Protein AF-A0A914YZ98-F1 (afdb_monomer)

pLDDT: mean 86.37, std 20.4, range [33.31, 98.81]

Radius of gyration: 18.01 Å; Cα contacts (8 Å, |Δi|>4): 375; chains: 1; bounding box: 42×40×60 Å

Mean predicted aligned error: 8.04 Å

Structure (mmCIF, N/CA/C/O backbone):
data_AF-A0A914YZ98-F1
#
_entry.id   AF-A0A914YZ98-F1
#
loop_
_atom_site.group_PDB
_atom_site.id
_atom_site.type_symbol
_atom_site.label_atom_id
_atom_site.label_alt_id
_atom_site.label_comp_id
_atom_site.label_asym_id
_atom_site.label_entity_id
_atom_site.label_seq_id
_atom_site.pdbx_PDB_ins_code
_atom_site.Cartn_x
_atom_site.Cartn_y
_atom_site.Cartn_z
_atom_site.occupancy
_atom_site.B_iso_or_equiv
_atom_site.auth_seq_id
_atom_site.auth_comp_id
_atom_site.auth_asym_id
_atom_site.auth_atom_id
_atom_site.pdbx_PDB_model_num
ATOM 1 N N . MET A 1 1 ? -5.514 11.752 7.383 1.00 93.81 1 MET A N 1
ATOM 2 C CA . MET A 1 1 ? -4.912 10.446 7.037 1.00 93.81 1 MET A CA 1
ATOM 3 C C . MET A 1 1 ? -3.470 10.675 6.593 1.00 93.81 1 MET A C 1
ATOM 5 O O . MET A 1 1 ? -3.210 11.725 6.016 1.00 93.81 1 MET A O 1
ATOM 9 N N . GLY A 1 2 ? -2.534 9.775 6.904 1.00 97.12 2 GLY A N 1
ATOM 10 C CA . GLY A 1 2 ? -1.119 9.950 6.562 1.00 97.12 2 GLY A CA 1
ATOM 11 C C . GLY A 1 2 ? -0.332 8.643 6.641 1.00 97.12 2 GLY A C 1
ATOM 12 O O . GLY A 1 2 ? -0.738 7.727 7.350 1.00 97.12 2 GLY A O 1
ATOM 13 N N . ILE A 1 3 ? 0.796 8.576 5.930 1.00 97.88 3 ILE A N 1
ATOM 14 C CA . ILE A 1 3 ? 1.748 7.456 5.979 1.00 97.88 3 ILE A CA 1
ATOM 15 C C . ILE A 1 3 ? 3.156 7.984 6.256 1.00 97.88 3 ILE A C 1
ATOM 17 O O . ILE A 1 3 ? 3.477 9.123 5.915 1.00 97.88 3 ILE A O 1
ATOM 21 N N . GLY A 1 4 ? 4.000 7.153 6.862 1.00 96.62 4 GLY A N 1
ATOM 22 C CA . GLY A 1 4 ? 5.386 7.489 7.177 1.00 96.62 4 GLY A CA 1
ATOM 23 C C . GLY A 1 4 ? 6.326 6.338 6.847 1.00 96.62 4 GLY A C 1
ATOM 24 O O . GLY A 1 4 ? 5.911 5.183 6.768 1.00 96.62 4 GLY A O 1
ATOM 25 N N . HIS A 1 5 ? 7.603 6.656 6.653 1.00 96.12 5 HIS A N 1
ATOM 26 C CA . HIS A 1 5 ? 8.632 5.661 6.389 1.00 96.12 5 HIS A CA 1
ATOM 27 C C . HIS A 1 5 ? 9.953 6.065 7.043 1.00 96.12 5 HIS A C 1
ATOM 29 O O . HIS A 1 5 ? 10.402 7.202 6.912 1.00 96.12 5 HIS A O 1
ATOM 35 N N . VAL A 1 6 ? 10.605 5.107 7.699 1.00 91.75 6 VAL A N 1
ATOM 36 C CA . VAL A 1 6 ? 11.989 5.226 8.170 1.00 91.75 6 VAL A CA 1
ATOM 37 C C . VAL A 1 6 ? 12.854 4.296 7.336 1.00 91.75 6 VAL A C 1
ATOM 39 O O . VAL A 1 6 ? 12.565 3.108 7.206 1.00 91.75 6 VAL A O 1
ATOM 42 N N . ARG A 1 7 ? 13.894 4.839 6.700 1.00 83.56 7 ARG A N 1
ATOM 43 C CA . ARG A 1 7 ? 14.699 4.078 5.744 1.00 83.56 7 ARG A CA 1
ATOM 44 C C . ARG A 1 7 ? 15.952 3.512 6.390 1.00 83.56 7 ARG A C 1
ATOM 46 O O . ARG A 1 7 ? 16.740 4.242 6.981 1.00 83.56 7 ARG A O 1
ATOM 53 N N . TYR A 1 8 ? 16.164 2.223 6.161 1.00 77.50 8 TYR A N 1
ATOM 54 C CA . TYR A 1 8 ? 17.461 1.583 6.314 1.00 77.50 8 TYR A CA 1
ATOM 55 C C . TYR A 1 8 ? 18.168 1.581 4.947 1.00 77.50 8 TYR A C 1
ATOM 57 O O . TYR A 1 8 ? 17.556 1.126 3.978 1.00 77.50 8 TYR A O 1
ATOM 65 N N . PRO A 1 9 ? 19.398 2.106 4.812 1.00 68.19 9 PRO A N 1
ATOM 66 C CA . PRO A 1 9 ? 20.111 2.092 3.536 1.00 68.19 9 PRO A CA 1
ATOM 67 C C . PRO A 1 9 ? 20.331 0.658 3.032 1.00 68.19 9 PRO A C 1
ATOM 69 O O . PRO A 1 9 ? 20.875 -0.181 3.748 1.00 68.19 9 PRO A O 1
ATOM 72 N N . THR A 1 10 ? 19.925 0.374 1.796 1.00 62.97 10 THR A N 1
ATOM 73 C CA . THR A 1 10 ? 20.135 -0.921 1.129 1.00 62.97 10 THR A CA 1
ATOM 74 C C . THR A 1 10 ? 20.850 -0.722 -0.208 1.00 62.97 10 THR A C 1
ATOM 76 O O . THR A 1 10 ? 20.964 0.396 -0.716 1.00 62.97 10 THR A O 1
ATOM 79 N N . ALA A 1 11 ? 21.360 -1.805 -0.799 1.00 58.25 11 ALA A N 1
ATOM 80 C CA . ALA A 1 11 ? 21.928 -1.757 -2.144 1.00 58.25 11 ALA A CA 1
ATOM 81 C C . ALA A 1 11 ? 20.871 -1.262 -3.152 1.00 58.25 11 ALA A C 1
ATOM 83 O O . ALA A 1 11 ? 19.769 -1.798 -3.201 1.00 58.25 11 ALA A O 1
ATOM 84 N N . GLY A 1 12 ? 21.201 -0.231 -3.936 1.00 57.00 12 GLY A N 1
ATOM 85 C CA . GLY A 1 12 ? 20.267 0.405 -4.875 1.00 57.00 12 GLY A CA 1
ATOM 86 C C . GLY A 1 12 ? 19.397 1.511 -4.272 1.00 57.00 12 GLY A C 1
ATOM 87 O O . GLY A 1 12 ? 18.635 2.124 -5.009 1.00 57.00 12 GLY A O 1
ATOM 88 N N . SER A 1 13 ? 19.529 1.796 -2.969 1.00 57.59 13 SER A N 1
ATOM 89 C CA . SER A 1 13 ? 18.974 3.009 -2.375 1.00 57.59 13 SER A CA 1
ATOM 90 C C . SER A 1 13 ? 19.953 3.664 -1.392 1.00 57.59 13 SER A C 1
ATOM 92 O O . SER A 1 13 ? 19.949 3.393 -0.185 1.00 57.59 13 SER A O 1
ATOM 94 N N . SER A 1 14 ? 20.808 4.564 -1.882 1.00 63.28 14 SER A N 1
ATOM 95 C CA . SER A 1 14 ? 21.864 5.231 -1.091 1.00 63.28 14 SER A CA 1
ATOM 96 C C . SER A 1 14 ? 21.706 6.750 -0.988 1.00 63.28 14 SER A C 1
ATOM 98 O O . SER A 1 14 ? 22.280 7.357 -0.088 1.00 63.28 14 SER A O 1
ATOM 100 N N . SER A 1 15 ? 20.878 7.369 -1.836 1.00 66.81 15 SER A N 1
ATOM 101 C CA . SER A 1 15 ? 20.6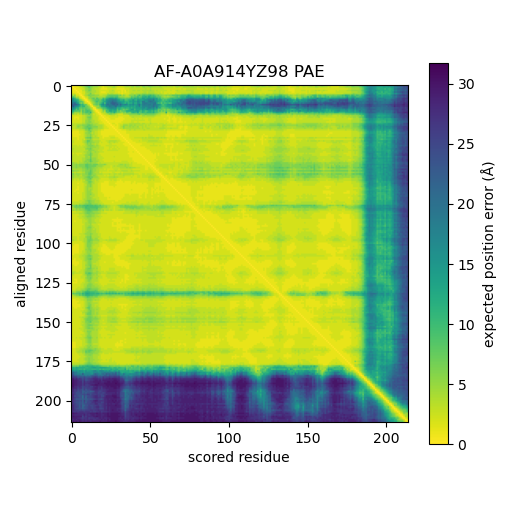98 8.826 -1.864 1.00 66.81 15 SER A CA 1
ATOM 102 C C . SER A 1 15 ? 19.484 9.276 -1.048 1.00 66.81 15 SER A C 1
ATOM 104 O O . SER A 1 15 ? 18.486 8.557 -0.961 1.00 66.81 15 SER A O 1
ATOM 106 N N . ALA A 1 16 ? 19.524 10.492 -0.492 1.00 68.81 16 ALA A N 1
ATOM 107 C CA . ALA A 1 16 ? 18.360 11.138 0.125 1.00 68.81 16 ALA A CA 1
ATOM 108 C C . ALA A 1 16 ? 17.185 11.293 -0.860 1.00 68.81 16 ALA A C 1
ATOM 110 O O . ALA A 1 16 ? 16.031 11.254 -0.448 1.00 68.81 16 ALA A O 1
ATOM 111 N N . SER A 1 17 ? 17.470 11.378 -2.166 1.00 67.81 17 SER A N 1
ATOM 112 C CA . SER A 1 17 ? 16.460 11.441 -3.236 1.00 67.81 17 SER A CA 1
ATOM 113 C C . SER A 1 17 ? 15.594 10.183 -3.354 1.00 67.81 17 SER A C 1
ATOM 115 O O . SER A 1 17 ? 14.599 10.188 -4.065 1.00 67.81 17 SER A O 1
ATOM 117 N N . GLU A 1 18 ? 15.976 9.101 -2.677 1.00 74.50 18 GLU A N 1
ATOM 118 C CA . GLU A 1 18 ? 15.238 7.836 -2.642 1.00 74.50 18 GLU A CA 1
ATOM 119 C C . GLU A 1 18 ? 14.507 7.640 -1.307 1.00 74.50 18 GLU A C 1
ATOM 121 O O . GLU A 1 18 ? 14.174 6.518 -0.916 1.00 74.50 18 GLU A O 1
ATOM 126 N N . ALA A 1 19 ? 14.382 8.704 -0.509 1.00 86.50 19 ALA A N 1
ATOM 127 C CA . ALA A 1 19 ? 13.591 8.667 0.708 1.00 86.50 19 ALA A CA 1
ATOM 128 C C . ALA A 1 19 ? 12.109 8.529 0.340 1.00 86.50 19 ALA A C 1
ATOM 130 O O . ALA A 1 19 ? 11.590 9.241 -0.513 1.00 86.50 19 ALA A O 1
ATOM 131 N N . GLN A 1 20 ? 11.449 7.583 0.996 1.00 91.56 20 GLN A N 1
ATOM 132 C CA . GLN A 1 20 ? 10.017 7.349 0.876 1.00 91.56 20 GLN A CA 1
ATOM 133 C C . GLN A 1 20 ? 9.250 8.235 1.873 1.00 91.56 20 GLN A C 1
ATOM 135 O O . GLN A 1 20 ? 9.841 8.639 2.881 1.00 91.56 20 GLN A O 1
ATOM 140 N N . PRO A 1 21 ? 7.942 8.476 1.666 1.00 95.44 21 PRO A N 1
ATOM 141 C CA . PRO A 1 21 ? 7.079 7.925 0.608 1.00 95.44 21 PRO A CA 1
ATOM 142 C C . PRO A 1 21 ? 7.325 8.504 -0.790 1.00 95.44 21 PRO A C 1
ATOM 144 O O . PRO A 1 21 ? 7.621 9.687 -0.934 1.00 95.44 21 PRO A O 1
ATOM 147 N N . PHE A 1 22 ? 7.142 7.683 -1.827 1.00 95.88 22 PHE A N 1
ATOM 148 C CA . PHE A 1 22 ? 7.053 8.185 -3.204 1.00 95.88 22 PHE A CA 1
ATOM 149 C C . PHE A 1 22 ? 5.618 8.588 -3.537 1.00 95.88 22 PHE A C 1
ATOM 151 O O . PHE A 1 22 ? 4.671 8.118 -2.902 1.00 95.88 22 PHE A O 1
ATOM 158 N N . TYR A 1 23 ? 5.452 9.445 -4.543 1.00 96.81 23 TYR A N 1
ATOM 159 C CA . TYR A 1 23 ? 4.154 9.933 -4.998 1.00 96.81 23 TYR A CA 1
ATOM 160 C C . TYR A 1 23 ? 4.090 10.020 -6.526 1.00 96.81 23 TYR A C 1
ATOM 162 O O . TYR A 1 23 ? 5.058 10.421 -7.172 1.00 96.81 23 TYR A O 1
ATOM 170 N N . VAL A 1 24 ? 2.927 9.689 -7.087 1.00 96.88 24 VAL A N 1
ATOM 171 C CA . VAL A 1 24 ? 2.561 9.959 -8.482 1.00 96.88 24 VAL A CA 1
ATOM 172 C C . VAL A 1 24 ? 1.221 10.682 -8.520 1.00 96.88 24 VAL A C 1
ATOM 174 O O . VAL A 1 24 ? 0.293 10.330 -7.798 1.00 96.88 24 VAL A O 1
ATOM 177 N N . ASN A 1 25 ? 1.098 11.685 -9.385 1.00 95.69 25 ASN A N 1
ATOM 178 C CA . ASN A 1 25 ? -0.122 12.485 -9.512 1.00 95.69 25 ASN A CA 1
ATOM 179 C C . ASN A 1 25 ? -1.192 11.857 -10.417 1.00 95.69 25 ASN A C 1
ATOM 181 O O . ASN A 1 25 ? -2.272 12.426 -10.549 1.00 95.69 25 ASN A O 1
ATOM 185 N N . SER A 1 26 ? -0.895 10.732 -11.073 1.00 93.38 26 SER A N 1
ATOM 186 C CA . SER A 1 26 ? -1.835 10.065 -11.972 1.00 93.38 26 SER A CA 1
ATOM 187 C C . SER A 1 26 ? -1.715 8.532 -11.929 1.00 93.38 26 SER A C 1
ATOM 189 O O . SER A 1 26 ? -0.594 8.006 -12.054 1.00 93.38 26 SER A O 1
ATOM 191 N N . PRO A 1 27 ? -2.848 7.811 -11.820 1.00 94.44 27 PRO A N 1
ATOM 192 C CA . PRO A 1 27 ? -4.213 8.342 -11.679 1.00 94.44 27 PRO A CA 1
ATOM 193 C C . PRO A 1 27 ? -4.491 8.829 -10.243 1.00 94.44 27 PRO A C 1
ATOM 195 O O . PRO A 1 27 ? -3.846 8.362 -9.307 1.00 94.44 27 PRO A O 1
ATOM 198 N N . TYR A 1 28 ? -5.446 9.754 -10.077 1.00 95.88 28 TYR A N 1
ATOM 199 C CA . TYR A 1 28 ? -5.985 10.305 -8.810 1.00 95.88 28 TYR A CA 1
ATOM 200 C C . TYR A 1 28 ? -5.016 11.074 -7.888 1.00 95.88 28 TYR A C 1
ATOM 202 O O . TYR A 1 28 ? -5.392 12.098 -7.325 1.00 95.88 28 TYR A O 1
ATOM 210 N N . GLY A 1 29 ? -3.780 10.600 -7.738 1.00 96.62 29 GLY A N 1
ATOM 211 C CA . GLY A 1 29 ? -2.831 11.012 -6.710 1.00 96.62 29 GLY A CA 1
ATOM 212 C C . GLY A 1 29 ? -2.615 9.874 -5.719 1.00 96.62 29 GLY A C 1
ATOM 213 O O . GLY A 1 29 ? -3.469 9.609 -4.874 1.00 96.62 29 GLY A O 1
ATOM 214 N N . ILE A 1 30 ? -1.478 9.186 -5.839 1.00 98.38 30 ILE A N 1
ATOM 215 C CA . ILE A 1 30 ? -1.165 7.985 -5.061 1.00 98.38 30 ILE A CA 1
ATOM 216 C C . ILE A 1 30 ? 0.206 8.154 -4.426 1.00 98.38 30 ILE A C 1
ATOM 218 O O . ILE A 1 30 ? 1.178 8.473 -5.112 1.00 98.38 30 ILE A O 1
ATOM 222 N N . THR A 1 31 ? 0.297 7.904 -3.123 1.00 98.44 31 THR A N 1
ATOM 223 C CA . THR A 1 31 ? 1.575 7.820 -2.409 1.00 98.44 31 THR A CA 1
ATOM 224 C C . THR A 1 31 ? 1.747 6.454 -1.772 1.00 98.44 31 THR A C 1
ATOM 226 O O . THR A 1 31 ? 0.761 5.858 -1.349 1.00 98.44 31 THR A O 1
ATOM 229 N N . LEU A 1 32 ? 2.979 5.944 -1.722 1.00 98.44 32 LEU A N 1
ATOM 230 C CA . LEU A 1 32 ? 3.275 4.612 -1.205 1.00 98.44 32 LEU A CA 1
ATOM 231 C C . LEU A 1 32 ? 4.589 4.589 -0.421 1.00 98.44 32 LEU A C 1
ATOM 233 O O . LEU A 1 32 ? 5.598 5.164 -0.840 1.00 98.44 32 LEU A O 1
ATOM 237 N N . ALA A 1 33 ? 4.547 3.882 0.706 1.00 97.75 33 ALA A N 1
ATOM 238 C CA . ALA A 1 33 ? 5.691 3.467 1.496 1.00 97.75 33 ALA A CA 1
ATOM 239 C C . ALA A 1 33 ? 5.785 1.933 1.515 1.00 97.75 33 ALA A C 1
ATOM 241 O O . ALA A 1 33 ? 4.778 1.226 1.589 1.00 97.75 33 ALA A O 1
ATOM 242 N N . HIS A 1 34 ? 7.006 1.422 1.441 1.00 95.31 34 HIS A N 1
ATOM 243 C CA . HIS A 1 34 ? 7.309 0.019 1.215 1.00 95.31 34 HIS A CA 1
ATOM 244 C C . HIS A 1 34 ? 8.520 -0.411 2.041 1.00 95.31 34 HIS A C 1
ATOM 246 O O . HIS A 1 34 ? 9.602 0.168 1.932 1.00 95.31 34 HIS A O 1
ATOM 252 N N . ASN A 1 35 ? 8.340 -1.476 2.822 1.00 94.94 35 ASN A N 1
ATOM 253 C CA . ASN A 1 35 ? 9.424 -2.232 3.431 1.00 94.94 35 ASN A CA 1
ATOM 254 C C . ASN A 1 35 ? 9.581 -3.557 2.689 1.00 94.94 35 ASN A C 1
ATOM 256 O O . ASN A 1 35 ? 8.706 -4.417 2.784 1.00 94.94 35 ASN A O 1
ATOM 260 N N . GLY A 1 36 ? 10.685 -3.738 1.968 1.00 93.31 36 GLY A N 1
ATOM 261 C CA . GLY A 1 36 ? 10.874 -4.941 1.173 1.00 93.31 36 GLY A CA 1
ATOM 262 C C . GLY A 1 36 ? 11.916 -4.807 0.077 1.00 93.31 36 GLY A C 1
ATOM 263 O O . GLY A 1 36 ? 12.730 -3.888 0.098 1.00 93.31 36 GLY A O 1
ATOM 264 N N . ASN A 1 37 ? 11.909 -5.774 -0.840 1.00 93.81 37 ASN A N 1
ATOM 265 C CA . ASN A 1 37 ? 12.680 -5.723 -2.075 1.00 93.81 37 ASN A CA 1
ATOM 266 C C . ASN A 1 37 ? 11.973 -6.504 -3.197 1.00 93.81 37 ASN A C 1
ATOM 268 O O . ASN A 1 37 ? 11.626 -7.676 -3.006 1.00 93.81 37 ASN A O 1
ATOM 272 N N . LEU A 1 38 ? 11.854 -5.906 -4.383 1.00 95.12 38 LEU A N 1
ATOM 273 C CA . LEU A 1 38 ? 11.372 -6.575 -5.594 1.00 95.12 38 LEU A CA 1
ATOM 274 C C . LEU A 1 38 ? 12.517 -7.269 -6.345 1.00 95.12 38 LEU A C 1
ATOM 276 O O . LEU A 1 38 ? 13.470 -6.638 -6.798 1.00 95.12 38 LEU A O 1
ATOM 280 N N . THR A 1 39 ? 12.421 -8.586 -6.526 1.00 95.44 39 THR A N 1
ATOM 281 C CA . THR A 1 39 ? 13.448 -9.394 -7.206 1.00 95.44 39 THR A CA 1
ATOM 282 C C . THR A 1 39 ? 13.417 -9.244 -8.725 1.00 95.44 39 THR A C 1
ATOM 284 O O . THR A 1 39 ? 14.422 -9.488 -9.385 1.00 95.44 39 THR A O 1
ATOM 287 N N . ASN A 1 40 ? 12.291 -8.806 -9.292 1.00 96.75 40 ASN A N 1
ATOM 288 C CA . ASN A 1 40 ? 12.121 -8.565 -10.725 1.00 96.75 40 ASN A CA 1
ATOM 289 C C . ASN A 1 40 ? 12.037 -7.073 -11.093 1.00 96.75 40 ASN A C 1
ATOM 291 O O . ASN A 1 40 ? 11.501 -6.725 -12.143 1.00 96.75 40 ASN A O 1
ATOM 295 N N . ALA A 1 41 ? 12.597 -6.183 -10.266 1.00 94.62 41 ALA A N 1
ATOM 296 C CA . ALA A 1 41 ? 12.550 -4.731 -10.469 1.00 94.62 41 ALA A CA 1
ATOM 297 C C . ALA A 1 41 ? 13.014 -4.277 -11.871 1.00 94.62 41 ALA A C 1
ATOM 299 O O . ALA A 1 41 ? 12.381 -3.420 -12.485 1.00 94.62 41 ALA A O 1
ATOM 300 N N . HIS A 1 42 ? 14.085 -4.869 -12.413 1.00 94.31 42 HIS A N 1
ATOM 301 C CA . HIS A 1 42 ? 14.601 -4.520 -13.744 1.00 94.31 42 HIS A CA 1
ATOM 302 C C . HIS A 1 42 ? 13.605 -4.849 -14.873 1.00 94.31 42 HIS A C 1
ATOM 304 O O . HIS A 1 42 ? 13.403 -4.047 -15.784 1.00 94.31 42 HIS A O 1
ATOM 310 N N . GLU A 1 43 ? 12.952 -6.012 -14.798 1.00 96.88 43 GLU A N 1
ATOM 311 C CA . GLU A 1 43 ? 11.911 -6.432 -15.747 1.00 96.88 43 GLU A CA 1
ATOM 312 C C . GLU A 1 43 ? 10.707 -5.481 -15.690 1.00 96.88 43 GLU A C 1
ATOM 314 O O . GLU A 1 43 ? 10.250 -4.985 -16.719 1.00 96.88 43 GLU A O 1
ATOM 319 N N . LEU A 1 44 ? 10.245 -5.164 -14.478 1.00 97.06 44 LEU A N 1
ATOM 320 C CA . LEU A 1 44 ? 9.104 -4.276 -14.252 1.00 97.06 44 LEU A CA 1
ATOM 321 C C . LEU A 1 44 ? 9.367 -2.848 -14.736 1.00 97.06 44 LEU A C 1
ATOM 323 O O . LEU A 1 44 ? 8.492 -2.236 -15.344 1.00 97.06 44 LEU A O 1
ATOM 327 N N . ARG A 1 45 ? 10.580 -2.327 -14.517 1.00 96.00 45 ARG A N 1
ATOM 328 C CA . ARG A 1 45 ? 10.995 -1.013 -15.027 1.00 96.00 45 ARG A CA 1
ATOM 329 C C . ARG A 1 45 ? 10.882 -0.952 -16.548 1.00 96.00 45 ARG A C 1
ATOM 331 O O . ARG A 1 45 ? 10.335 0.012 -17.078 1.00 96.00 45 ARG A O 1
ATOM 338 N N . LYS A 1 46 ? 11.376 -1.982 -17.242 1.00 95.88 46 LYS A N 1
ATOM 339 C CA . LYS A 1 46 ? 11.288 -2.073 -18.703 1.00 95.88 46 LYS A CA 1
ATOM 340 C C . LYS A 1 46 ? 9.825 -2.108 -19.163 1.00 95.88 46 LYS A C 1
ATOM 342 O O . LYS A 1 46 ? 9.447 -1.323 -20.027 1.00 95.88 46 LYS A O 1
ATOM 347 N N . LYS A 1 47 ? 8.994 -2.936 -18.522 1.00 95.69 47 LYS A N 1
ATOM 348 C CA . LYS A 1 47 ? 7.559 -3.051 -18.822 1.00 95.69 47 LYS A CA 1
ATOM 349 C C . LYS A 1 47 ? 6.811 -1.721 -18.665 1.00 95.69 47 LYS A C 1
ATOM 351 O O . LYS A 1 47 ? 6.058 -1.327 -19.551 1.00 95.69 47 LYS A O 1
ATOM 356 N N . LEU A 1 48 ? 7.048 -1.001 -17.566 1.00 95.75 48 LEU A N 1
ATOM 357 C CA . LEU A 1 48 ? 6.449 0.316 -17.314 1.00 95.75 48 LEU A CA 1
ATOM 358 C C . LEU A 1 48 ? 6.822 1.347 -18.384 1.00 95.75 48 LEU A C 1
ATOM 360 O O . LEU A 1 48 ? 5.974 2.144 -18.797 1.00 95.75 48 LEU A O 1
ATOM 364 N N . PHE A 1 49 ? 8.070 1.320 -18.846 1.00 95.12 49 PHE A N 1
ATOM 365 C CA . PHE A 1 49 ? 8.537 2.212 -19.898 1.00 95.12 49 PHE A CA 1
ATOM 366 C C . PHE A 1 49 ? 7.896 1.879 -21.254 1.00 95.12 49 PHE A C 1
ATOM 368 O O . PHE A 1 49 ? 7.335 2.765 -21.896 1.00 95.12 49 PHE A O 1
ATOM 375 N N . GLU A 1 50 ? 7.925 0.610 -21.665 1.00 95.69 50 GLU A N 1
ATOM 376 C CA . GLU A 1 50 ? 7.479 0.175 -22.995 1.00 95.69 50 GLU A CA 1
ATOM 377 C C . GLU A 1 50 ? 5.951 0.198 -23.153 1.00 95.69 50 GLU A C 1
ATOM 379 O O . GLU A 1 50 ? 5.441 0.700 -24.154 1.00 95.69 50 GLU A O 1
ATOM 384 N N . GLU A 1 51 ? 5.202 -0.306 -22.168 1.00 94.62 51 GLU A N 1
ATOM 385 C CA . GLU A 1 51 ? 3.745 -0.468 -22.287 1.00 94.62 51 GLU A CA 1
ATOM 386 C C . GLU A 1 51 ? 2.968 0.763 -21.809 1.00 94.62 51 GLU A C 1
ATOM 388 O O . GLU A 1 51 ? 1.898 1.081 -22.333 1.00 94.62 51 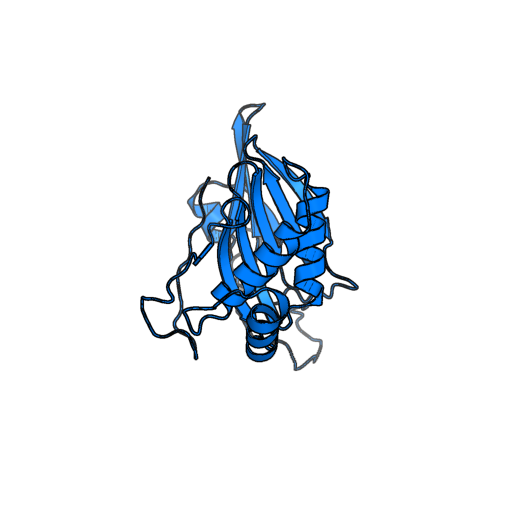GLU A O 1
ATOM 393 N N . LYS A 1 52 ? 3.485 1.456 -20.788 1.00 92.62 52 LYS A N 1
ATOM 394 C CA . LYS A 1 52 ? 2.756 2.521 -20.080 1.00 92.62 52 LYS A CA 1
ATOM 395 C C . LYS A 1 52 ? 3.405 3.894 -20.216 1.00 92.62 52 LYS A C 1
ATOM 397 O O . LYS A 1 52 ? 2.785 4.882 -19.829 1.00 92.62 52 LYS A O 1
ATOM 402 N N . ARG A 1 53 ? 4.611 3.978 -20.796 1.00 94.50 53 ARG A N 1
ATOM 403 C CA . ARG A 1 53 ? 5.396 5.220 -20.931 1.00 94.50 53 ARG A CA 1
ATOM 404 C C . ARG A 1 53 ? 5.614 5.919 -19.581 1.00 94.50 53 ARG A C 1
ATOM 406 O O . ARG A 1 53 ? 5.693 7.143 -19.517 1.00 94.50 53 ARG A O 1
ATOM 413 N N . ARG A 1 54 ? 5.702 5.142 -18.495 1.00 93.56 54 ARG A N 1
ATOM 414 C CA . ARG A 1 54 ? 5.987 5.638 -17.143 1.00 93.56 54 ARG A CA 1
ATOM 415 C C . ARG A 1 54 ? 7.493 5.605 -16.913 1.00 93.56 54 ARG A C 1
ATOM 417 O O . ARG A 1 54 ? 8.096 4.534 -16.883 1.00 93.56 54 ARG A O 1
ATOM 424 N N . HIS A 1 55 ? 8.096 6.782 -16.780 1.00 92.12 55 HIS A N 1
ATOM 425 C CA . HIS A 1 55 ? 9.514 6.914 -16.461 1.00 92.12 55 HIS A CA 1
ATOM 426 C C . HIS A 1 55 ? 9.736 6.781 -14.950 1.00 92.12 55 HIS A C 1
ATOM 428 O O . HIS A 1 55 ? 8.979 7.348 -14.166 1.00 92.12 55 HIS A O 1
ATOM 434 N N . ILE A 1 56 ? 10.779 6.050 -14.558 1.00 93.06 56 ILE A N 1
ATOM 435 C CA . ILE A 1 56 ? 11.193 5.868 -13.161 1.00 93.06 56 ILE A CA 1
ATOM 436 C C . ILE A 1 56 ? 12.450 6.701 -12.945 1.00 93.06 56 ILE A C 1
ATOM 438 O O . ILE A 1 56 ? 13.451 6.492 -13.631 1.00 93.06 56 ILE A O 1
ATOM 442 N N . ASN A 1 57 ? 12.387 7.657 -12.025 1.00 89.75 57 ASN A N 1
ATOM 443 C CA . ASN A 1 57 ? 13.434 8.660 -11.845 1.00 89.75 57 ASN A CA 1
ATOM 444 C C . ASN A 1 57 ? 14.560 8.194 -10.918 1.00 89.75 57 ASN A C 1
ATOM 446 O O . ASN A 1 57 ? 15.656 8.750 -10.965 1.00 89.75 57 ASN A O 1
ATOM 450 N N . THR A 1 58 ? 14.311 7.185 -10.084 1.00 88.88 58 THR A N 1
ATOM 451 C CA . THR A 1 58 ? 15.277 6.677 -9.107 1.00 88.88 58 THR A CA 1
ATOM 452 C C . THR A 1 58 ? 15.692 5.229 -9.372 1.00 88.88 58 THR A C 1
ATOM 454 O O . THR A 1 58 ? 15.218 4.562 -10.298 1.00 88.88 58 THR A O 1
ATOM 457 N N . THR A 1 59 ? 16.617 4.707 -8.561 1.00 87.19 59 THR A N 1
ATOM 458 C CA . THR A 1 59 ? 16.945 3.275 -8.521 1.00 87.19 59 THR A CA 1
ATOM 459 C C . THR A 1 59 ? 16.114 2.491 -7.505 1.00 87.19 59 THR A C 1
ATOM 461 O O . THR A 1 59 ? 16.208 1.265 -7.477 1.00 87.19 59 THR A O 1
ATOM 464 N N . SER A 1 60 ? 15.226 3.160 -6.760 1.00 89.62 60 SER A N 1
ATOM 465 C CA . SER A 1 60 ? 14.352 2.514 -5.788 1.00 89.62 60 SER A CA 1
ATOM 466 C C . SER A 1 60 ? 13.294 1.647 -6.470 1.00 89.62 60 SER A C 1
ATOM 468 O O . SER A 1 60 ? 12.511 2.093 -7.310 1.00 89.62 60 SER A O 1
ATOM 470 N N . ASP A 1 61 ? 13.222 0.394 -6.048 1.00 92.50 61 ASP A N 1
ATOM 471 C CA . ASP A 1 61 ? 12.156 -0.535 -6.410 1.00 92.50 61 ASP A CA 1
ATOM 472 C C . ASP A 1 61 ? 10.781 -0.120 -5.860 1.00 92.50 61 ASP A C 1
ATOM 474 O O . ASP A 1 61 ? 9.751 -0.526 -6.391 1.00 92.50 61 ASP A O 1
ATOM 478 N N . SER A 1 62 ? 10.754 0.745 -4.848 1.00 94.38 62 SER A N 1
ATOM 479 C CA . SER A 1 62 ? 9.526 1.265 -4.246 1.00 94.38 62 SER A CA 1
ATOM 480 C C . SER A 1 62 ? 8.808 2.238 -5.190 1.00 94.38 62 SER A C 1
ATOM 482 O O . SER A 1 62 ? 7.581 2.222 -5.274 1.00 94.38 62 SER A O 1
ATOM 484 N N . GLU A 1 63 ? 9.556 3.022 -5.978 1.00 95.69 63 GLU A N 1
ATOM 485 C CA . GLU A 1 63 ? 8.994 3.859 -7.051 1.00 95.69 63 GLU A CA 1
ATOM 486 C C . GLU A 1 63 ? 8.411 2.998 -8.184 1.00 95.69 63 GLU A C 1
ATOM 488 O O . GLU A 1 63 ? 7.366 3.325 -8.753 1.00 95.69 63 GLU A O 1
ATOM 493 N N . ILE A 1 64 ? 9.057 1.867 -8.489 1.00 96.75 64 ILE A N 1
ATOM 494 C CA . ILE A 1 64 ? 8.561 0.888 -9.466 1.00 96.75 64 ILE A CA 1
ATOM 495 C C . ILE A 1 64 ? 7.253 0.273 -8.961 1.00 96.75 64 ILE A C 1
ATOM 497 O O . ILE A 1 64 ? 6.275 0.244 -9.705 1.00 96.75 64 ILE A O 1
ATOM 501 N N . LEU A 1 65 ? 7.213 -0.168 -7.699 1.00 97.81 65 LEU A N 1
ATOM 502 C CA . LEU A 1 65 ? 6.026 -0.751 -7.069 1.00 97.81 65 LEU A CA 1
ATOM 503 C C . LEU A 1 65 ? 4.844 0.227 -7.112 1.00 97.81 65 LEU A C 1
ATOM 505 O O . LEU A 1 65 ? 3.765 -0.139 -7.579 1.00 97.81 65 LEU A O 1
ATOM 509 N N 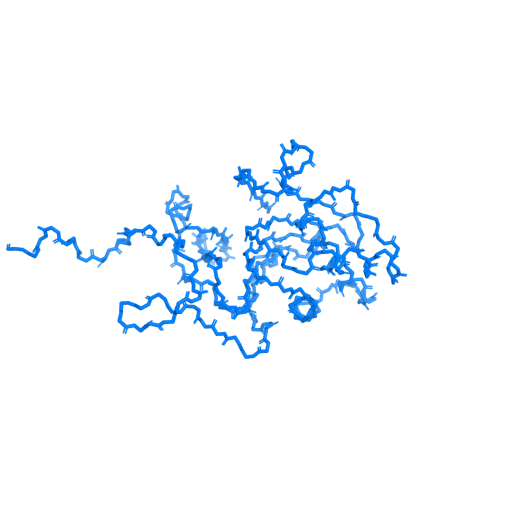. LEU A 1 66 ? 5.072 1.485 -6.719 1.00 98.19 66 LEU A N 1
ATOM 510 C CA . LEU A 1 66 ? 4.078 2.554 -6.819 1.00 98.19 66 LEU A CA 1
ATOM 511 C C . LEU A 1 66 ? 3.542 2.704 -8.249 1.00 98.19 66 LEU A C 1
ATOM 513 O O . LEU A 1 66 ? 2.333 2.805 -8.442 1.00 98.19 66 LEU A O 1
ATOM 517 N N . ASN A 1 67 ? 4.418 2.705 -9.256 1.00 98.19 67 ASN A N 1
ATOM 518 C CA . ASN A 1 67 ? 4.004 2.891 -10.646 1.00 98.19 67 ASN A CA 1
ATOM 519 C C . ASN A 1 67 ? 3.275 1.680 -11.239 1.00 98.19 67 ASN A C 1
ATOM 521 O O . ASN A 1 67 ? 2.381 1.879 -12.061 1.00 98.19 67 ASN A O 1
ATOM 525 N N . ILE A 1 68 ? 3.612 0.451 -10.833 1.00 98.31 68 ILE A N 1
ATOM 526 C CA . ILE A 1 68 ? 2.827 -0.739 -11.195 1.00 98.31 68 ILE A CA 1
ATOM 527 C C . ILE A 1 68 ? 1.424 -0.615 -10.603 1.00 98.31 68 ILE A C 1
ATOM 529 O O . ILE A 1 68 ? 0.448 -0.701 -11.342 1.00 98.31 68 ILE A O 1
ATOM 533 N N . PHE A 1 69 ? 1.318 -0.324 -9.304 1.00 98.50 69 PHE A N 1
ATOM 534 C CA . PHE A 1 69 ? 0.022 -0.181 -8.645 1.00 98.50 69 PHE A CA 1
ATOM 535 C C . PHE A 1 69 ? -0.825 0.938 -9.272 1.00 98.50 69 PHE A C 1
ATOM 537 O O . PHE A 1 69 ? -1.990 0.729 -9.608 1.00 98.50 69 PHE A O 1
ATOM 544 N N . ALA A 1 70 ? -0.218 2.098 -9.530 1.00 98.19 70 ALA A N 1
ATOM 545 C CA . ALA A 1 70 ? -0.855 3.209 -10.231 1.00 98.19 70 ALA A CA 1
ATOM 546 C C . ALA A 1 70 ? -1.312 2.825 -11.646 1.00 98.19 70 ALA A C 1
ATOM 548 O O . ALA A 1 70 ? -2.395 3.215 -12.068 1.00 98.19 70 ALA A O 1
ATOM 549 N N . SER A 1 71 ? -0.511 2.047 -12.379 1.00 97.81 71 SER A N 1
ATOM 550 C CA . SER A 1 71 ? -0.878 1.558 -13.709 1.00 97.81 71 SER A CA 1
ATOM 551 C C . SER A 1 71 ? -2.075 0.606 -13.682 1.00 97.81 71 SER A C 1
ATOM 553 O O . SER A 1 71 ? -2.851 0.601 -14.634 1.00 97.81 71 SER A O 1
ATOM 555 N N . GLU A 1 72 ? -2.216 -0.217 -12.643 1.00 98.12 72 GLU A N 1
ATOM 556 C CA . GLU A 1 72 ? -3.367 -1.116 -12.512 1.00 98.12 72 GLU A CA 1
ATOM 557 C C . GLU A 1 72 ? -4.642 -0.357 -12.124 1.00 98.12 72 GLU A C 1
ATOM 559 O O . GLU A 1 72 ? -5.717 -0.658 -12.642 1.00 98.12 72 GLU A O 1
ATOM 564 N N . LEU A 1 73 ? -4.525 0.681 -11.288 1.00 97.94 73 LEU A N 1
ATOM 565 C CA . LEU A 1 73 ? -5.641 1.572 -10.949 1.00 97.94 73 LEU A CA 1
ATOM 566 C C . LEU A 1 73 ? -6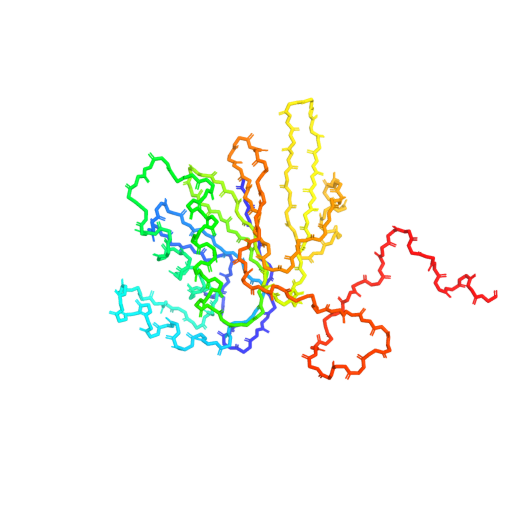.123 2.417 -12.141 1.00 97.94 73 LEU A C 1
ATOM 568 O O . LEU A 1 73 ? -7.301 2.759 -12.213 1.00 97.94 73 LEU A O 1
ATOM 572 N N . ASP A 1 74 ? -5.238 2.728 -13.090 1.00 97.19 74 ASP A N 1
ATOM 573 C CA . ASP A 1 74 ? -5.543 3.536 -14.285 1.00 97.19 74 ASP A CA 1
ATOM 574 C C . ASP A 1 74 ? -6.430 2.792 -15.304 1.00 97.19 74 ASP A C 1
ATOM 576 O O . ASP A 1 74 ? -6.950 3.375 -16.253 1.00 97.19 74 ASP A O 1
ATOM 580 N N . ASN A 1 75 ? -6.630 1.483 -15.120 1.00 97.06 75 ASN A N 1
ATOM 581 C CA . ASN A 1 75 ? -7.490 0.682 -15.991 1.00 97.06 75 ASN A CA 1
ATOM 582 C C . ASN A 1 75 ? -8.995 0.909 -15.722 1.00 97.06 75 ASN A C 1
ATOM 584 O O . ASN A 1 75 ? -9.826 0.529 -16.552 1.00 97.06 75 ASN A O 1
ATOM 588 N N . PHE A 1 76 ? -9.366 1.518 -14.590 1.00 96.94 76 PHE A N 1
ATOM 589 C CA . PHE A 1 76 ? -10.758 1.785 -14.220 1.00 96.94 76 PHE A CA 1
ATOM 590 C C . PHE A 1 76 ? -11.176 3.193 -14.652 1.00 96.94 76 PHE A C 1
ATOM 592 O O . PHE A 1 76 ? -10.512 4.173 -14.331 1.00 96.94 76 PHE A O 1
ATOM 599 N N . ARG A 1 77 ? -12.282 3.292 -15.404 1.00 93.38 77 ARG A N 1
ATOM 600 C CA . ARG A 1 77 ? -12.739 4.554 -16.018 1.00 93.38 77 ARG A CA 1
ATOM 601 C C . ARG A 1 77 ? -13.800 5.300 -15.214 1.00 93.38 77 ARG A C 1
ATOM 603 O O . ARG A 1 77 ? -13.994 6.489 -15.450 1.00 93.38 77 ARG A O 1
ATOM 610 N N . HIS A 1 78 ? -14.545 4.604 -14.358 1.00 93.25 78 HIS A N 1
ATOM 611 C CA . HIS A 1 78 ? -15.560 5.222 -13.507 1.00 93.25 78 HIS A CA 1
ATOM 612 C C . HIS A 1 78 ? -14.915 5.830 -12.259 1.00 93.25 78 HIS A C 1
ATOM 614 O O . HIS A 1 78 ? -13.832 5.423 -11.847 1.00 93.25 78 HIS A O 1
ATOM 620 N N . TYR A 1 79 ? -15.595 6.817 -11.681 1.00 94.00 79 TYR A N 1
ATOM 621 C CA . TYR A 1 79 ? -15.184 7.498 -10.459 1.00 94.00 79 TYR A CA 1
ATOM 622 C C . TYR A 1 79 ? -16.398 7.648 -9.525 1.00 94.00 79 TYR A C 1
ATOM 624 O O . TYR A 1 79 ? -17.468 8.016 -10.027 1.00 94.00 79 TYR A O 1
ATOM 632 N N . PRO A 1 80 ? -16.254 7.425 -8.204 1.00 94.75 80 PRO A N 1
ATOM 633 C CA . PRO A 1 80 ? -15.046 6.969 -7.499 1.00 94.75 80 PRO A CA 1
ATOM 634 C C . PRO A 1 80 ? -14.706 5.495 -7.781 1.00 94.75 80 PRO A C 1
ATOM 636 O O . PRO A 1 80 ? -15.497 4.770 -8.384 1.00 94.75 80 PRO A O 1
ATOM 639 N N . LEU A 1 81 ? -13.510 5.056 -7.379 1.00 97.31 81 LEU A N 1
ATOM 640 C CA . LEU A 1 81 ? -13.179 3.633 -7.353 1.00 97.31 81 LEU A CA 1
ATOM 641 C C . LEU A 1 81 ? -13.901 2.957 -6.192 1.00 97.31 81 LEU A C 1
ATOM 643 O O . LEU A 1 81 ? -13.826 3.410 -5.052 1.00 97.31 81 LEU A O 1
ATOM 647 N N . GLU A 1 82 ? -14.508 1.813 -6.475 1.00 97.69 82 GLU A N 1
ATOM 648 C CA . GLU A 1 82 ? -15.052 0.937 -5.446 1.00 97.69 82 GLU A CA 1
ATOM 649 C C . GLU A 1 82 ? -13.923 0.124 -4.799 1.00 97.69 82 GLU A C 1
ATOM 651 O O . GLU A 1 82 ? -12.882 -0.138 -5.419 1.00 97.69 82 GLU A O 1
ATOM 656 N N . ALA A 1 83 ? -14.157 -0.373 -3.581 1.00 98.06 83 ALA A N 1
ATOM 657 C CA . ALA A 1 83 ? -13.218 -1.260 -2.890 1.00 98.06 83 ALA A CA 1
ATOM 658 C C . ALA A 1 83 ? -12.786 -2.444 -3.780 1.00 98.06 83 ALA A C 1
ATOM 660 O O . ALA A 1 83 ? -11.616 -2.828 -3.804 1.00 98.06 83 ALA A O 1
ATOM 661 N N . ASP A 1 84 ? -13.709 -2.978 -4.587 1.00 98.19 84 ASP A N 1
ATOM 662 C CA . ASP A 1 84 ? -13.440 -4.059 -5.534 1.00 98.19 84 ASP A CA 1
ATOM 663 C C . ASP A 1 84 ? -12.410 -3.700 -6.602 1.00 98.19 84 ASP A C 1
ATOM 665 O O . ASP A 1 84 ? -11.576 -4.539 -6.946 1.00 98.19 84 ASP A O 1
ATOM 669 N N . ASN A 1 85 ? -12.421 -2.461 -7.093 1.00 98.25 85 ASN A N 1
ATOM 670 C CA . ASN A 1 85 ? -11.455 -1.996 -8.083 1.00 98.25 85 ASN A CA 1
ATOM 671 C C . ASN A 1 85 ? -10.059 -1.884 -7.466 1.00 98.25 85 ASN A C 1
ATOM 673 O O . ASN A 1 85 ? -9.079 -2.341 -8.055 1.00 98.25 85 ASN A O 1
ATOM 677 N N . ILE A 1 86 ? -9.982 -1.346 -6.248 1.00 98.56 86 ILE A N 1
ATOM 678 C CA . ILE A 1 86 ? -8.730 -1.212 -5.500 1.00 98.56 86 ILE A CA 1
ATOM 679 C C . ILE A 1 86 ? -8.127 -2.594 -5.225 1.00 98.56 86 ILE A C 1
ATOM 681 O O . ILE A 1 86 ? -6.961 -2.836 -5.539 1.00 98.56 86 ILE A O 1
ATOM 685 N N . PHE A 1 87 ? -8.918 -3.535 -4.706 1.00 98.75 87 PHE A N 1
ATOM 686 C CA . PHE A 1 87 ? -8.435 -4.891 -4.451 1.00 98.75 87 PHE A CA 1
ATOM 687 C C . PHE A 1 87 ? -8.060 -5.636 -5.736 1.00 98.75 87 PHE A C 1
ATOM 689 O O . PHE A 1 87 ? -7.065 -6.359 -5.749 1.00 98.75 87 PHE A O 1
ATOM 696 N N . ALA A 1 88 ? -8.799 -5.439 -6.831 1.00 98.56 88 ALA A N 1
ATOM 697 C CA . ALA A 1 88 ? -8.441 -6.007 -8.127 1.00 98.56 88 ALA A CA 1
ATOM 698 C C . ALA A 1 88 ? -7.095 -5.464 -8.639 1.00 98.56 88 ALA A C 1
ATOM 700 O O . ALA A 1 88 ? -6.276 -6.244 -9.127 1.00 98.56 88 ALA A O 1
ATOM 701 N N . ALA A 1 89 ? -6.822 -4.165 -8.468 1.00 98.56 89 ALA A N 1
ATOM 702 C CA . ALA A 1 89 ? -5.528 -3.573 -8.807 1.00 98.56 89 ALA A CA 1
ATOM 703 C C . ALA A 1 89 ? -4.385 -4.136 -7.947 1.00 98.56 89 ALA A C 1
ATOM 705 O O . ALA A 1 89 ? -3.303 -4.420 -8.468 1.00 98.56 89 ALA A O 1
ATOM 706 N N . ILE A 1 90 ? -4.615 -4.348 -6.645 1.00 98.62 90 ILE A N 1
ATOM 707 C CA . ILE A 1 90 ? -3.625 -4.981 -5.758 1.00 98.62 90 ILE A CA 1
ATOM 708 C C . ILE A 1 90 ? -3.377 -6.433 -6.184 1.00 98.62 90 ILE A C 1
ATOM 710 O O . ILE A 1 90 ? -2.226 -6.861 -6.262 1.00 98.62 90 ILE A O 1
ATOM 714 N N . ALA A 1 91 ? -4.423 -7.183 -6.532 1.00 98.50 91 ALA A N 1
ATOM 715 C CA . ALA A 1 91 ? -4.280 -8.554 -7.011 1.00 98.50 91 ALA A CA 1
ATOM 716 C C . ALA A 1 91 ? -3.509 -8.637 -8.338 1.00 98.50 91 ALA A C 1
ATOM 718 O O . ALA A 1 91 ? -2.608 -9.464 -8.485 1.00 98.50 91 ALA A O 1
ATOM 719 N N . ALA A 1 92 ? -3.801 -7.744 -9.288 1.00 98.25 92 ALA A N 1
ATOM 720 C CA . ALA A 1 92 ? -3.040 -7.630 -10.529 1.00 98.25 92 ALA A CA 1
ATOM 721 C C . ALA A 1 92 ? -1.573 -7.255 -10.260 1.00 98.25 92 ALA A C 1
ATOM 723 O O . ALA A 1 92 ? -0.665 -7.874 -10.816 1.00 98.25 92 ALA A O 1
ATOM 724 N N . THR A 1 93 ? -1.334 -6.325 -9.331 1.00 98.31 93 THR A N 1
ATOM 725 C CA . THR A 1 93 ? 0.015 -5.953 -8.883 1.00 98.31 93 THR A CA 1
ATOM 726 C C . THR A 1 93 ? 0.761 -7.170 -8.337 1.00 98.31 93 THR A C 1
ATOM 728 O O . THR A 1 93 ? 1.846 -7.468 -8.830 1.00 98.31 93 THR A O 1
ATOM 731 N N . ASN A 1 94 ? 0.163 -7.931 -7.412 1.00 97.62 94 ASN A N 1
ATOM 732 C CA . ASN A 1 94 ? 0.743 -9.145 -6.821 1.00 97.62 94 ASN A CA 1
ATOM 733 C C . ASN A 1 94 ? 1.109 -10.222 -7.859 1.00 97.62 94 ASN A C 1
ATOM 735 O O . ASN A 1 94 ? 2.036 -10.994 -7.632 1.00 97.62 94 ASN A O 1
ATOM 739 N N . ARG A 1 95 ? 0.406 -10.289 -8.998 1.00 97.38 95 ARG A N 1
ATOM 740 C CA . ARG A 1 95 ? 0.736 -11.216 -10.098 1.00 97.38 95 ARG A CA 1
ATOM 741 C C . ARG A 1 95 ? 1.947 -10.766 -10.915 1.00 97.38 95 ARG A C 1
ATOM 743 O O . ARG A 1 95 ? 2.638 -11.602 -11.495 1.00 97.38 95 ARG A O 1
ATOM 750 N N . LEU A 1 96 ? 2.192 -9.459 -10.989 1.00 97.06 96 LEU A N 1
ATOM 751 C CA . LEU A 1 96 ? 3.301 -8.872 -11.743 1.00 97.06 96 LEU A CA 1
ATOM 752 C C . LEU A 1 96 ? 4.587 -8.810 -10.914 1.00 97.06 96 LEU A C 1
ATOM 754 O O . LEU A 1 96 ? 5.671 -9.124 -11.417 1.00 97.06 96 LEU A O 1
ATOM 758 N N . ILE A 1 97 ? 4.486 -8.385 -9.656 1.00 96.94 97 ILE A N 1
ATOM 759 C CA . ILE A 1 97 ? 5.647 -8.173 -8.792 1.00 96.94 97 ILE A CA 1
ATOM 760 C C . ILE A 1 97 ? 6.085 -9.478 -8.129 1.00 96.94 97 ILE A C 1
ATOM 762 O O . ILE A 1 97 ? 5.273 -10.321 -7.762 1.00 96.94 97 ILE A O 1
ATOM 766 N N . ARG A 1 98 ? 7.397 -9.658 -7.968 1.00 96.50 98 ARG A N 1
ATOM 767 C CA . ARG A 1 98 ? 7.984 -10.794 -7.250 1.00 96.50 98 ARG A CA 1
ATOM 768 C C . ARG A 1 98 ? 8.964 -10.274 -6.217 1.00 96.50 98 ARG A C 1
ATOM 770 O O . ARG A 1 98 ? 9.748 -9.373 -6.503 1.00 96.50 98 ARG A O 1
ATOM 777 N N . GLY A 1 99 ? 8.936 -10.849 -5.022 1.00 94.81 99 GLY A N 1
ATOM 778 C CA . GLY A 1 99 ? 9.798 -10.435 -3.923 1.00 94.81 99 GLY A CA 1
ATOM 779 C C . GLY A 1 99 ? 9.090 -10.510 -2.580 1.00 94.81 99 GLY A C 1
ATOM 780 O O . GLY A 1 99 ? 8.171 -11.305 -2.398 1.00 94.81 99 GLY A O 1
ATOM 781 N N . ALA A 1 100 ? 9.550 -9.679 -1.655 1.00 95.50 100 ALA A N 1
ATOM 782 C CA . ALA A 1 100 ? 9.029 -9.567 -0.300 1.00 95.50 100 ALA A CA 1
ATOM 783 C C . ALA A 1 100 ? 8.679 -8.105 -0.045 1.00 95.50 100 ALA A C 1
ATOM 785 O O . ALA A 1 100 ? 9.518 -7.251 -0.326 1.00 95.50 100 ALA A O 1
ATOM 786 N N . TYR A 1 101 ? 7.487 -7.821 0.468 1.00 97.06 101 TYR A N 1
ATOM 787 C CA . TYR A 1 101 ? 6.986 -6.458 0.610 1.00 97.06 101 TYR A CA 1
ATOM 788 C C . TYR A 1 101 ? 5.884 -6.363 1.665 1.00 97.06 101 TYR A C 1
ATOM 790 O O . TYR A 1 101 ? 4.959 -7.170 1.720 1.00 97.06 101 TYR A O 1
ATOM 798 N N . ALA A 1 102 ? 5.980 -5.324 2.484 1.00 98.00 102 ALA A N 1
ATOM 799 C CA . ALA A 1 102 ? 4.885 -4.781 3.268 1.00 98.00 102 ALA A CA 1
ATOM 800 C C . ALA A 1 102 ? 4.691 -3.335 2.814 1.00 98.00 102 ALA A C 1
ATOM 802 O O . ALA A 1 102 ? 5.619 -2.523 2.894 1.00 98.00 102 ALA A O 1
ATOM 803 N N . CYS A 1 103 ? 3.509 -3.037 2.287 1.00 98.44 103 CYS A N 1
ATOM 804 C CA . CYS A 1 103 ? 3.200 -1.750 1.683 1.00 98.44 103 CYS A CA 1
ATOM 805 C C . CYS A 1 103 ? 2.063 -1.066 2.427 1.00 98.44 103 CYS A C 1
ATOM 807 O O . CYS A 1 103 ? 1.097 -1.712 2.831 1.00 98.44 103 CYS A O 1
ATOM 809 N N . VAL A 1 104 ? 2.159 0.256 2.528 1.00 98.69 104 VAL A N 1
ATOM 810 C CA . VAL A 1 104 ? 1.053 1.142 2.885 1.00 98.69 104 VAL A CA 1
ATOM 811 C C . VAL A 1 104 ? 0.999 2.272 1.864 1.00 98.69 104 VAL A C 1
ATOM 813 O O . VAL A 1 104 ? 2.028 2.840 1.498 1.00 98.69 104 VAL A O 1
ATOM 816 N N . ALA A 1 105 ? -0.189 2.579 1.363 1.00 98.69 105 ALA A N 1
ATOM 817 C CA . ALA A 1 105 ? -0.402 3.606 0.359 1.00 98.69 105 ALA A CA 1
ATOM 818 C C . ALA A 1 105 ? -1.675 4.399 0.641 1.00 98.69 105 ALA A C 1
ATOM 820 O O . ALA A 1 105 ? -2.569 3.931 1.341 1.00 98.69 105 ALA A O 1
ATOM 821 N N . MET A 1 106 ? -1.761 5.601 0.082 1.00 98.62 106 MET A N 1
ATOM 822 C CA . MET A 1 106 ? -2.979 6.410 0.094 1.00 98.62 106 MET A CA 1
ATOM 823 C C . MET A 1 106 ? -3.348 6.809 -1.324 1.00 98.62 106 MET A C 1
ATOM 825 O O . MET A 1 106 ? -2.465 7.096 -2.134 1.00 98.62 106 MET A O 1
ATOM 829 N N . ILE A 1 107 ? -4.649 6.854 -1.587 1.00 98.56 107 ILE A N 1
ATOM 830 C CA . ILE A 1 107 ? -5.241 7.287 -2.849 1.00 98.56 107 ILE A CA 1
ATOM 831 C C . ILE A 1 107 ? -6.163 8.465 -2.521 1.00 98.56 107 ILE A C 1
ATOM 833 O O . ILE A 1 107 ? -7.081 8.322 -1.711 1.00 98.56 107 ILE A O 1
ATOM 837 N N . ILE A 1 108 ? -5.904 9.629 -3.122 1.00 98.00 108 ILE A N 1
ATOM 838 C CA . ILE A 1 108 ? -6.675 10.857 -2.865 1.00 98.00 108 ILE A CA 1
ATOM 839 C C . ILE A 1 108 ? -8.160 10.632 -3.186 1.00 98.00 108 ILE A C 1
ATOM 841 O O . ILE A 1 108 ? -8.487 10.098 -4.249 1.00 98.00 108 ILE A O 1
ATOM 845 N N . GLY A 1 109 ? -9.050 11.049 -2.277 1.00 97.06 109 GLY A N 1
ATOM 846 C CA . GLY A 1 109 ? -10.502 10.938 -2.434 1.00 97.06 109 GLY A CA 1
ATOM 847 C C . GLY A 1 109 ? -11.033 9.510 -2.307 1.00 97.06 109 GLY A C 1
ATOM 848 O O . GLY A 1 109 ? -12.120 9.233 -2.803 1.00 97.06 109 GLY A O 1
ATOM 849 N N . HIS A 1 110 ? -10.244 8.599 -1.725 1.00 98.06 110 HIS A N 1
ATOM 850 C CA . HIS A 1 110 ? -10.621 7.197 -1.530 1.00 98.06 110 HIS A CA 1
ATOM 851 C C . HIS A 1 110 ? -10.197 6.672 -0.156 1.00 98.06 110 HIS A C 1
ATOM 853 O O . HIS A 1 110 ? -11.022 6.100 0.551 1.00 98.06 110 HIS A O 1
ATOM 859 N N . GLY A 1 111 ? -8.921 6.808 0.226 1.00 98.31 111 GLY A N 1
ATOM 860 C CA . GLY A 1 111 ? -8.436 6.381 1.545 1.00 98.31 111 GLY A CA 1
ATOM 861 C C . GLY A 1 111 ? -7.072 5.686 1.546 1.00 98.31 111 GLY A C 1
ATOM 862 O O . GLY A 1 111 ? -6.239 5.906 0.663 1.00 98.31 111 GLY A O 1
ATOM 863 N N . MET A 1 112 ? -6.836 4.853 2.564 1.00 98.69 112 MET A N 1
ATOM 864 C CA . MET A 1 112 ? -5.567 4.158 2.809 1.00 98.69 112 MET A CA 1
ATOM 865 C C . MET A 1 112 ? -5.687 2.677 2.479 1.00 98.69 112 MET A C 1
ATOM 867 O O . MET A 1 112 ? -6.627 2.013 2.905 1.00 98.69 112 MET A O 1
ATOM 871 N N . VAL A 1 113 ? -4.686 2.134 1.795 1.00 98.81 113 VAL A N 1
ATOM 872 C CA . VAL A 1 113 ? -4.533 0.695 1.591 1.00 98.81 113 VAL A CA 1
ATOM 873 C C . VAL A 1 113 ? -3.253 0.192 2.232 1.00 98.81 113 VAL A C 1
ATOM 875 O O . VAL A 1 113 ? -2.249 0.900 2.285 1.00 98.81 113 VAL A O 1
ATOM 878 N N . ALA A 1 114 ? -3.267 -1.053 2.684 1.00 98.75 114 ALA A N 1
ATOM 879 C CA . ALA A 1 114 ? -2.078 -1.743 3.152 1.00 98.75 114 ALA A CA 1
ATOM 880 C C . ALA A 1 114 ? -2.110 -3.187 2.670 1.00 98.75 114 ALA A C 1
ATOM 882 O O . ALA A 1 114 ? -3.155 -3.824 2.733 1.00 98.75 114 ALA A O 1
ATOM 883 N N . PHE A 1 115 ? -0.998 -3.714 2.173 1.00 98.62 115 PHE A N 1
ATOM 884 C CA . PHE A 1 115 ? -0.964 -5.082 1.663 1.00 98.62 115 PHE A CA 1
ATOM 885 C C . PHE A 1 115 ? 0.399 -5.729 1.864 1.00 98.62 115 PHE A C 1
ATOM 887 O O . PHE A 1 115 ? 1.432 -5.056 1.948 1.00 98.62 115 PHE A O 1
AT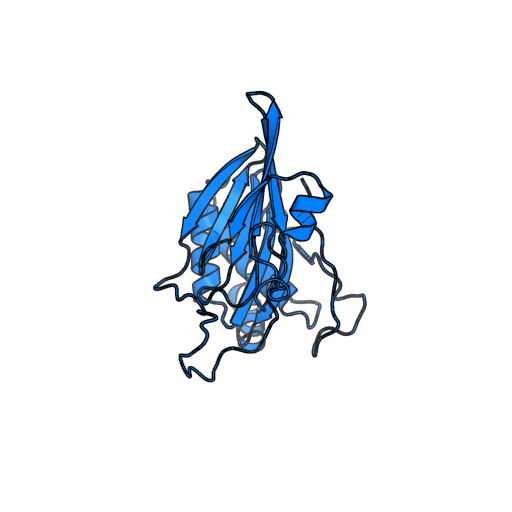OM 894 N N . ARG A 1 116 ? 0.381 -7.058 1.967 1.00 98.00 116 ARG A N 1
ATOM 895 C CA . ARG A 1 116 ? 1.544 -7.880 2.306 1.00 98.00 116 ARG A CA 1
ATOM 896 C C . ARG A 1 116 ? 1.836 -8.891 1.205 1.00 98.00 116 ARG A C 1
ATOM 898 O O . ARG A 1 116 ? 0.919 -9.381 0.548 1.00 98.00 116 ARG A O 1
ATOM 905 N N . ASP A 1 117 ? 3.110 -9.227 1.024 1.00 96.94 117 ASP A N 1
ATOM 906 C CA . ASP A 1 117 ? 3.523 -10.219 0.037 1.00 96.94 117 ASP A CA 1
ATOM 907 C C . ASP A 1 117 ? 2.853 -11.593 0.257 1.00 96.94 117 ASP A C 1
ATOM 909 O O . ASP A 1 117 ? 2.538 -11.951 1.399 1.00 96.94 117 ASP A O 1
ATOM 913 N N . PRO A 1 118 ? 2.635 -12.388 -0.812 1.00 96.50 118 PRO A N 1
ATOM 914 C CA . PRO A 1 118 ? 1.967 -13.690 -0.734 1.00 96.50 118 PRO A CA 1
ATOM 915 C C . PRO A 1 118 ? 2.644 -14.705 0.190 1.00 96.50 118 PRO A C 1
ATOM 917 O O . PRO A 1 118 ? 2.006 -15.683 0.579 1.00 96.50 118 PRO A O 1
ATOM 920 N N . ASN A 1 119 ? 3.922 -14.490 0.517 1.00 93.75 119 ASN A N 1
ATOM 921 C CA . ASN A 1 119 ? 4.702 -15.351 1.400 1.00 93.75 119 ASN A CA 1
ATOM 922 C C . ASN A 1 119 ? 4.715 -14.845 2.860 1.00 93.75 119 ASN A C 1
ATOM 924 O O . ASN A 1 119 ? 5.212 -15.520 3.761 1.00 93.75 119 ASN A O 1
ATOM 928 N N . GLY A 1 120 ? 4.182 -13.647 3.121 1.00 93.50 120 GLY A N 1
ATOM 929 C CA . GLY A 1 120 ? 4.181 -13.017 4.436 1.00 93.50 120 GLY A CA 1
ATOM 930 C C . GLY A 1 120 ? 5.580 -12.718 4.980 1.00 93.50 120 GLY A C 1
ATOM 931 O O . GLY A 1 120 ? 5.763 -12.724 6.197 1.00 93.50 120 GLY A O 1
ATOM 932 N N . ILE A 1 121 ? 6.570 -12.472 4.119 1.00 93.44 121 ILE A N 1
ATOM 933 C CA . ILE A 1 121 ? 7.978 -12.340 4.526 1.00 93.44 121 ILE A CA 1
ATOM 934 C C . ILE A 1 121 ? 8.202 -11.069 5.352 1.00 93.44 121 ILE A C 1
ATOM 936 O O . ILE A 1 121 ? 8.886 -11.109 6.375 1.00 93.44 121 ILE A O 1
ATOM 940 N N . ARG A 1 122 ? 7.642 -9.931 4.924 1.00 94.31 122 ARG A N 1
ATOM 941 C CA . ARG A 1 122 ? 7.809 -8.646 5.629 1.00 94.31 122 ARG A CA 1
ATOM 942 C C . ARG A 1 122 ? 6.705 -8.435 6.657 1.00 94.31 122 ARG A C 1
ATOM 944 O O . ARG A 1 122 ? 5.555 -8.711 6.329 1.00 94.31 122 ARG A O 1
ATOM 951 N N . PRO A 1 123 ? 7.015 -7.996 7.888 1.00 96.06 123 PRO A N 1
ATOM 952 C CA . PRO A 1 123 ? 6.013 -7.873 8.937 1.00 96.06 123 PRO A CA 1
ATOM 953 C C . PRO A 1 123 ? 5.085 -6.683 8.669 1.00 96.06 123 PRO A C 1
ATOM 955 O O . PRO A 1 123 ? 5.518 -5.639 8.182 1.00 96.06 123 PRO A O 1
ATOM 958 N N . LEU A 1 124 ? 3.801 -6.868 8.971 1.00 97.88 124 LEU A N 1
ATOM 959 C CA . LEU A 1 124 ? 2.776 -5.837 8.870 1.00 97.88 124 LEU A CA 1
ATOM 960 C C . LEU A 1 124 ? 1.630 -6.203 9.815 1.00 97.88 124 LEU A C 1
ATOM 962 O O . LEU A 1 124 ? 1.078 -7.301 9.722 1.00 97.88 124 LEU A O 1
ATOM 966 N N . VAL A 1 125 ? 1.284 -5.292 10.716 1.00 98.06 125 VAL A N 1
ATOM 967 C CA . VAL A 1 125 ? 0.220 -5.458 11.710 1.00 98.06 125 VAL A CA 1
ATOM 968 C C . VAL A 1 125 ? -0.857 -4.398 11.526 1.00 98.06 125 VAL A C 1
ATOM 970 O O . VAL A 1 125 ? -0.567 -3.298 11.059 1.00 98.06 125 VAL A O 1
ATOM 973 N N . LEU A 1 126 ? -2.087 -4.736 11.906 1.00 98.62 126 LEU A N 1
ATOM 974 C CA . LEU A 1 126 ? -3.241 -3.843 11.939 1.00 98.62 126 LEU A CA 1
ATOM 975 C C . LEU A 1 126 ? -3.658 -3.608 13.395 1.00 98.62 126 LEU A C 1
ATOM 977 O O . LEU A 1 126 ? -3.787 -4.555 14.175 1.00 98.62 126 LEU A O 1
ATOM 981 N N . GLY A 1 127 ? -3.927 -2.352 13.734 1.00 98.31 127 GLY A N 1
ATOM 982 C CA . GLY A 1 127 ? -4.547 -1.948 14.988 1.00 98.31 127 GLY A CA 1
ATOM 983 C C . GLY A 1 127 ? -5.714 -0.994 14.770 1.00 98.31 127 GLY A C 1
ATOM 984 O O . GLY A 1 127 ? -5.881 -0.427 13.684 1.00 98.31 127 GLY A O 1
ATOM 985 N N . LYS A 1 128 ? -6.511 -0.812 15.820 1.00 98.31 128 LYS A N 1
ATOM 986 C CA . LYS A 1 128 ? -7.618 0.146 15.850 1.00 98.31 128 LYS A CA 1
ATOM 987 C C . LYS A 1 128 ? -7.627 0.956 17.138 1.00 98.31 128 LYS A C 1
ATOM 989 O O . LYS A 1 128 ? -7.043 0.542 18.131 1.00 98.31 128 LYS A O 1
ATOM 994 N N . ARG A 1 129 ? -8.322 2.084 17.131 1.00 98.12 129 ARG A N 1
ATOM 995 C CA . ARG A 1 129 ? -8.597 2.878 18.323 1.00 98.12 129 ARG A CA 1
ATOM 996 C C . ARG A 1 129 ? -10.007 3.430 18.234 1.00 98.12 129 ARG A C 1
ATOM 998 O O . ARG A 1 129 ? -10.309 4.210 17.334 1.00 98.12 129 ARG A O 1
ATOM 1005 N N . ASP A 1 130 ? -10.860 3.014 19.156 1.00 97.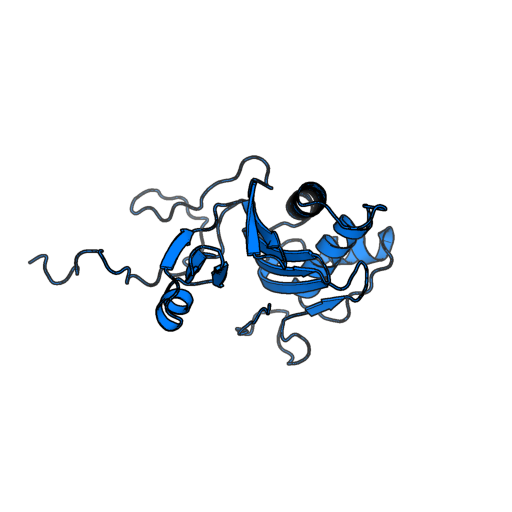50 130 ASP A N 1
ATOM 1006 C CA . ASP A 1 130 ? -12.225 3.522 19.241 1.00 97.50 130 ASP A CA 1
ATOM 1007 C C . ASP A 1 130 ? -12.196 4.890 19.946 1.00 97.50 130 ASP A C 1
ATOM 1009 O O . ASP A 1 130 ? -11.651 5.024 21.042 1.00 97.50 130 ASP A O 1
ATOM 1013 N N . ILE A 1 131 ? -12.717 5.927 19.286 1.00 96.50 131 ILE A N 1
ATOM 1014 C CA . ILE A 1 131 ? -12.777 7.300 19.815 1.00 96.50 131 ILE A CA 1
ATOM 1015 C C . ILE A 1 131 ? -14.122 7.534 20.506 1.00 96.50 131 ILE A C 1
ATOM 1017 O O . ILE A 1 131 ? -14.178 8.104 21.593 1.00 96.50 131 ILE A O 1
ATOM 1021 N N . ASP A 1 132 ? -15.198 7.083 19.866 1.00 95.19 132 ASP A N 1
ATOM 1022 C CA . ASP A 1 132 ? -16.565 7.047 20.381 1.00 95.19 132 ASP A CA 1
ATOM 1023 C C . ASP A 1 132 ? -17.369 5.961 19.643 1.00 95.19 132 ASP A C 1
ATOM 1025 O O . ASP A 1 132 ? -16.817 5.218 18.833 1.00 95.19 132 ASP A O 1
ATOM 1029 N N . GLU A 1 133 ? -18.674 5.865 19.916 1.00 92.00 133 GLU A N 1
ATOM 1030 C CA . GLU A 1 133 ? -19.564 4.831 19.365 1.00 92.00 133 GLU A CA 1
ATOM 1031 C C . GLU A 1 133 ? -19.601 4.777 17.826 1.00 92.00 133 GLU A C 1
ATOM 1033 O O . GLU A 1 133 ? -19.920 3.727 17.272 1.00 92.00 133 GLU A O 1
ATOM 1038 N N . ASN A 1 134 ? -19.271 5.874 17.132 1.00 93.62 134 ASN A N 1
ATOM 1039 C CA . ASN A 1 134 ? -19.380 5.978 15.674 1.00 93.62 134 ASN A CA 1
ATOM 1040 C C . ASN A 1 134 ? -18.037 6.216 14.970 1.00 93.62 134 ASN A C 1
ATOM 1042 O O . ASN A 1 134 ? -18.002 6.293 13.740 1.00 93.62 134 ASN A O 1
ATOM 1046 N N . ARG A 1 135 ? -16.938 6.376 15.715 1.00 95.94 135 ARG A N 1
ATOM 1047 C CA . ARG A 1 135 ? -15.625 6.708 15.155 1.00 95.94 135 ARG A CA 1
ATOM 1048 C C . ARG A 1 135 ? -14.557 5.755 15.664 1.00 95.94 135 ARG A C 1
ATOM 1050 O O . ARG A 1 135 ? -14.163 5.805 16.828 1.00 95.94 135 ARG A O 1
ATOM 1057 N N . THR A 1 136 ? -14.017 4.975 14.737 1.00 97.62 136 THR A N 1
ATOM 1058 C CA . THR A 1 136 ? -12.850 4.119 14.951 1.00 97.62 136 THR A CA 1
ATOM 1059 C C . THR A 1 136 ? -11.731 4.567 14.022 1.00 97.62 136 THR A C 1
ATOM 1061 O O . THR A 1 136 ? -11.909 4.679 12.811 1.00 97.62 136 THR A O 1
ATOM 1064 N N . GLU A 1 137 ? -10.557 4.813 14.587 1.00 98.31 137 GLU A N 1
ATOM 1065 C CA . GLU A 1 137 ? -9.335 5.044 13.829 1.00 98.31 137 GLU A CA 1
ATOM 1066 C C . GLU A 1 137 ? -8.614 3.719 13.591 1.00 98.31 137 GLU A C 1
ATOM 1068 O O . GLU A 1 137 ? -8.627 2.828 14.439 1.00 98.31 137 GLU A O 1
ATOM 1073 N N . TYR A 1 138 ? -7.923 3.606 12.461 1.00 98.62 138 TYR A N 1
ATOM 1074 C CA . TYR A 1 138 ? -7.128 2.430 12.121 1.00 98.62 138 TYR A CA 1
ATOM 1075 C C . TYR A 1 138 ? -5.688 2.824 11.826 1.00 98.62 138 TYR A C 1
ATOM 1077 O O . TYR A 1 138 ? -5.418 3.879 11.250 1.00 98.62 138 TYR A O 1
ATOM 1085 N N . MET A 1 139 ? -4.763 1.944 12.191 1.00 98.38 139 MET A N 1
ATOM 1086 C CA . MET A 1 139 ? -3.342 2.104 11.914 1.00 98.38 139 MET A CA 1
ATOM 1087 C C . MET A 1 139 ? -2.754 0.775 11.459 1.00 98.38 139 MET A C 1
ATOM 1089 O O . MET A 1 139 ? -3.080 -0.282 11.994 1.00 98.38 139 MET A O 1
ATOM 1093 N N . VAL A 1 140 ? -1.837 0.847 10.498 1.00 98.56 140 VAL A N 1
ATOM 1094 C CA . VAL A 1 140 ? -0.948 -0.263 10.159 1.00 98.56 140 VAL A CA 1
ATOM 1095 C C . VAL A 1 140 ? 0.494 0.114 10.460 1.00 98.56 140 VAL A C 1
ATOM 1097 O O . VAL A 1 140 ? 0.879 1.277 10.329 1.00 98.56 140 VAL A O 1
ATOM 1100 N N . ALA A 1 141 ? 1.297 -0.864 10.860 1.00 98.19 141 ALA A N 1
ATOM 1101 C CA . ALA A 1 141 ? 2.708 -0.661 11.161 1.00 98.19 141 ALA A CA 1
ATOM 1102 C C . ALA A 1 141 ? 3.519 -1.931 10.893 1.00 98.19 141 ALA A C 1
ATOM 1104 O O . ALA A 1 141 ? 2.972 -3.031 10.876 1.00 98.19 141 ALA A O 1
ATOM 1105 N N . SER A 1 142 ? 4.835 -1.796 10.723 1.00 95.94 142 SER A N 1
ATOM 1106 C CA . SER A 1 142 ? 5.728 -2.958 10.611 1.00 95.94 142 SER A CA 1
ATOM 1107 C C . SER A 1 142 ? 5.804 -3.764 11.914 1.00 95.94 142 SER A C 1
ATOM 1109 O O . SER A 1 142 ? 6.025 -4.968 11.871 1.00 95.94 142 SER A O 1
ATOM 1111 N N . GLU A 1 143 ? 5.621 -3.118 13.070 1.00 93.81 143 GLU A N 1
ATOM 1112 C CA . GLU A 1 143 ? 5.722 -3.736 14.397 1.00 93.81 143 GLU A CA 1
ATOM 1113 C C . GLU A 1 143 ? 4.618 -3.225 15.332 1.00 93.81 143 GLU A C 1
ATOM 1115 O O . GLU A 1 143 ? 4.224 -2.059 15.262 1.00 93.81 143 GLU A O 1
ATOM 1120 N N . SER A 1 144 ? 4.147 -4.081 16.246 1.00 93.88 144 SER A N 1
ATOM 1121 C CA . SER A 1 144 ? 3.063 -3.753 17.186 1.00 93.88 144 SER A CA 1
ATOM 1122 C C . SER A 1 144 ? 3.424 -2.646 18.175 1.00 93.88 144 SER A C 1
ATOM 1124 O O . SER A 1 144 ? 2.540 -1.917 18.604 1.00 93.88 144 SER A O 1
ATOM 1126 N N . VAL A 1 145 ? 4.713 -2.445 18.471 1.00 96.06 145 VAL A N 1
ATOM 1127 C CA . VAL A 1 145 ? 5.172 -1.389 19.391 1.00 96.06 145 VAL A CA 1
ATOM 1128 C C . VAL A 1 145 ? 4.754 0.018 18.942 1.00 96.06 145 VAL A C 1
ATOM 1130 O O . VAL A 1 145 ? 4.538 0.901 19.774 1.00 96.06 145 VAL A O 1
ATOM 1133 N N . ALA A 1 146 ? 4.597 0.240 17.632 1.00 96.31 146 ALA A N 1
ATOM 1134 C CA . ALA A 1 146 ? 4.088 1.503 17.104 1.00 96.31 146 ALA A CA 1
ATOM 1135 C C . ALA A 1 146 ? 2.610 1.725 17.468 1.00 96.31 146 ALA A C 1
ATOM 1137 O O . ALA A 1 146 ? 2.226 2.854 17.773 1.00 96.31 146 ALA A O 1
ATOM 1138 N N . LEU A 1 147 ? 1.808 0.652 17.488 1.00 96.31 147 LEU A N 1
ATOM 1139 C CA . LEU A 1 147 ? 0.413 0.689 17.933 1.00 96.31 147 LEU A CA 1
ATOM 1140 C C . LEU A 1 147 ? 0.354 0.984 19.435 1.00 96.31 147 LEU A C 1
ATOM 1142 O O . LEU A 1 147 ? -0.320 1.927 19.851 1.00 96.31 147 LEU A O 1
ATOM 1146 N N . ASP A 1 148 ? 1.146 0.250 20.223 1.00 94.81 148 ASP A N 1
ATOM 1147 C CA . ASP A 1 148 ? 1.200 0.380 21.684 1.00 94.81 148 ASP A CA 1
ATOM 1148 C C . ASP A 1 148 ? 1.557 1.811 22.116 1.00 94.81 148 ASP A C 1
ATOM 1150 O O . ASP A 1 148 ? 0.934 2.381 23.011 1.00 94.81 148 ASP A O 1
ATOM 1154 N N . THR A 1 149 ? 2.543 2.419 21.448 1.00 96.81 149 THR A N 1
ATOM 1155 C CA . THR A 1 149 ? 3.033 3.774 21.761 1.00 96.81 149 THR A CA 1
ATOM 1156 C C . THR A 1 149 ? 1.964 4.849 21.539 1.00 96.81 149 THR A C 1
ATOM 1158 O O . THR A 1 149 ? 1.986 5.890 22.194 1.00 96.81 149 THR A O 1
ATOM 1161 N N . LEU A 1 150 ? 1.021 4.610 20.626 1.00 96.75 150 LEU A N 1
ATOM 1162 C CA . LEU A 1 150 ? -0.041 5.550 20.261 1.00 96.75 150 LEU A CA 1
ATOM 1163 C C . LEU A 1 150 ? -1.405 5.185 20.870 1.00 96.75 150 LEU A C 1
ATOM 1165 O O . LEU A 1 150 ? -2.400 5.864 20.597 1.00 96.75 150 LEU A O 1
ATOM 1169 N N . GLY A 1 151 ? -1.455 4.137 21.700 1.00 96.75 151 GLY A N 1
ATOM 1170 C CA . GLY A 1 151 ? -2.681 3.660 22.338 1.00 96.75 151 GLY A CA 1
ATOM 1171 C C . GLY A 1 151 ? -3.676 3.038 21.356 1.00 96.75 151 GLY A C 1
ATOM 1172 O O . GLY A 1 151 ? -4.879 3.202 21.537 1.00 96.75 151 GLY A O 1
ATOM 1173 N N . PHE A 1 152 ? -3.188 2.397 20.292 1.00 98.31 152 PHE A N 1
ATOM 1174 C CA . PHE A 1 152 ? -4.009 1.572 19.407 1.00 98.31 152 PHE A CA 1
ATOM 1175 C C . PHE A 1 152 ? -4.049 0.140 19.936 1.00 98.31 152 PHE A C 1
ATOM 1177 O O . PHE A 1 152 ? -3.011 -0.444 20.248 1.00 98.31 152 PHE A O 1
ATOM 1184 N N . ASP A 1 153 ? -5.238 -0.448 19.962 1.00 97.88 153 ASP A N 1
ATOM 1185 C CA . ASP A 1 153 ? -5.423 -1.861 20.240 1.00 97.88 153 ASP A CA 1
ATOM 1186 C C . ASP A 1 153 ? -4.919 -2.686 19.057 1.00 97.88 153 ASP A C 1
ATOM 1188 O O . ASP A 1 153 ? -5.295 -2.465 17.899 1.00 97.88 153 ASP A O 1
ATOM 1192 N N . PHE A 1 154 ? -4.075 -3.673 19.346 1.00 97.81 154 PHE A N 1
ATOM 1193 C CA . PHE A 1 154 ? -3.655 -4.653 18.356 1.00 97.81 154 PHE A CA 1
ATOM 1194 C C . PHE A 1 154 ? -4.849 -5.514 17.932 1.00 97.81 154 PHE A C 1
ATOM 1196 O O . PHE A 1 154 ? -5.478 -6.165 18.765 1.00 97.81 154 PHE A O 1
ATOM 1203 N N . LEU A 1 155 ? -5.131 -5.561 16.627 1.00 97.38 155 LEU A N 1
ATOM 1204 C CA . LEU A 1 155 ? -6.151 -6.455 16.083 1.00 97.38 155 LEU A CA 1
ATOM 1205 C C . LEU A 1 155 ? -5.543 -7.792 15.677 1.00 97.38 155 LEU A C 1
ATOM 1207 O O . LEU A 1 155 ? -5.961 -8.840 16.165 1.00 97.38 155 LEU A O 1
ATOM 1211 N N . ARG A 1 156 ? -4.592 -7.758 14.738 1.00 97.81 156 ARG A N 1
ATOM 1212 C CA . ARG A 1 156 ? -3.933 -8.945 14.175 1.00 97.81 156 ARG A CA 1
ATOM 1213 C C . ARG A 1 156 ? -2.791 -8.565 13.238 1.00 97.81 156 ARG A C 1
ATOM 1215 O O . ARG A 1 156 ? -2.700 -7.435 12.757 1.00 97.81 156 ARG A O 1
ATOM 1222 N N . ASP A 1 157 ? -1.975 -9.553 12.899 1.00 97.44 157 ASP A N 1
ATOM 1223 C CA . ASP A 1 157 ? -1.112 -9.494 11.724 1.00 97.44 157 ASP A CA 1
ATOM 1224 C C . ASP A 1 157 ? -1.949 -9.409 10.430 1.00 97.44 157 ASP A C 1
ATOM 1226 O O . ASP A 1 157 ? -3.016 -10.026 10.306 1.00 97.44 157 ASP A O 1
ATOM 1230 N N . VAL A 1 158 ? -1.445 -8.669 9.440 1.00 97.56 158 VAL A N 1
ATOM 1231 C CA . VAL A 1 158 ? -1.963 -8.716 8.065 1.00 97.56 158 VAL A CA 1
ATOM 1232 C C . VAL A 1 158 ? -1.529 -10.040 7.447 1.00 97.56 158 VAL A C 1
ATOM 1234 O O . VAL A 1 158 ? -0.342 -10.391 7.486 1.00 97.56 158 VAL A O 1
ATOM 1237 N N . ALA A 1 159 ? -2.481 -10.802 6.917 1.00 97.38 159 ALA A N 1
ATOM 1238 C CA . ALA A 1 159 ? -2.224 -12.140 6.410 1.00 97.38 159 ALA A CA 1
ATOM 1239 C C . ALA A 1 159 ? -1.379 -12.107 5.116 1.00 97.38 159 ALA A C 1
ATOM 1241 O O . ALA A 1 159 ? -1.374 -11.106 4.395 1.00 97.38 159 ALA A O 1
ATOM 1242 N N . PRO A 1 160 ? -0.646 -13.188 4.789 1.00 97.62 160 PRO A N 1
ATOM 1243 C CA . PRO A 1 160 ? 0.078 -13.285 3.522 1.00 97.62 160 PRO A CA 1
ATOM 1244 C C . PRO A 1 160 ? -0.855 -13.066 2.319 1.00 97.62 160 PRO A C 1
ATOM 1246 O O . PRO A 1 160 ? -1.911 -13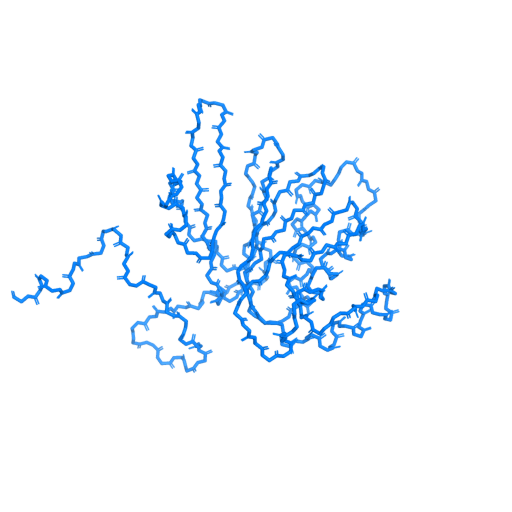.698 2.225 1.00 97.62 160 PRO A O 1
ATOM 1249 N N . GLY A 1 161 ? -0.480 -12.155 1.418 1.00 96.88 161 GLY A N 1
ATOM 1250 C CA . GLY A 1 161 ? -1.276 -11.782 0.240 1.00 96.88 161 GLY A CA 1
ATOM 1251 C C . GLY A 1 161 ? -2.531 -10.946 0.520 1.00 96.88 161 GLY A C 1
ATOM 1252 O O . GLY A 1 161 ? -3.222 -10.540 -0.418 1.00 96.88 161 GLY A O 1
ATOM 1253 N N . GLU A 1 162 ? -2.848 -10.678 1.788 1.00 98.44 162 GLU A N 1
ATOM 1254 C CA . GLU A 1 162 ? -4.004 -9.870 2.159 1.00 98.44 162 GLU A CA 1
ATOM 1255 C C . GLU A 1 162 ? -3.767 -8.390 1.856 1.00 98.44 162 GLU A C 1
ATOM 1257 O O . GLU A 1 162 ? -2.668 -7.855 2.027 1.00 98.44 162 GLU A O 1
ATOM 1262 N N . ALA A 1 163 ? -4.849 -7.733 1.451 1.00 98.69 163 ALA A N 1
ATOM 1263 C CA . ALA A 1 163 ? -4.970 -6.297 1.379 1.00 98.69 163 ALA A CA 1
ATOM 1264 C C . ALA A 1 163 ? -6.037 -5.794 2.354 1.00 98.69 163 ALA A C 1
ATOM 1266 O O . ALA A 1 163 ? -7.089 -6.408 2.545 1.00 98.69 163 ALA A O 1
ATOM 1267 N N . ILE A 1 164 ? -5.764 -4.631 2.919 1.00 98.75 164 ILE A N 1
ATOM 1268 C CA . ILE A 1 164 ? -6.638 -3.836 3.764 1.00 98.75 164 ILE A CA 1
ATOM 1269 C C . ILE A 1 164 ? -6.917 -2.541 3.015 1.00 98.75 164 ILE A C 1
ATOM 1271 O O . ILE A 1 164 ? -6.004 -1.966 2.425 1.00 98.75 164 ILE A O 1
ATOM 1275 N N . TYR A 1 165 ? -8.157 -2.080 3.063 1.00 98.81 165 TYR A N 1
ATOM 1276 C CA . TYR A 1 165 ? -8.574 -0.777 2.574 1.00 98.81 165 TYR A CA 1
ATOM 1277 C C . TYR A 1 165 ? -9.416 -0.092 3.649 1.00 98.81 165 TYR A C 1
ATOM 1279 O O . TYR A 1 165 ? -10.362 -0.680 4.165 1.00 98.81 165 TYR A O 1
ATOM 1287 N N . ILE A 1 166 ? -9.040 1.129 4.014 1.00 98.75 166 ILE A N 1
ATOM 1288 C CA . ILE A 1 166 ? -9.738 1.970 4.982 1.00 98.75 166 ILE A CA 1
ATOM 1289 C C . ILE A 1 166 ? -10.158 3.245 4.259 1.00 98.75 166 ILE A C 1
ATOM 1291 O O . ILE A 1 166 ? -9.296 3.979 3.767 1.00 98.75 166 ILE A O 1
ATOM 1295 N N . THR A 1 167 ? -11.464 3.492 4.182 1.00 98.44 167 THR A N 1
ATOM 1296 C CA . THR A 1 167 ? -12.008 4.667 3.487 1.00 98.44 167 THR A CA 1
ATOM 1297 C C . THR A 1 167 ? -11.743 5.958 4.263 1.00 98.44 167 THR A C 1
ATOM 1299 O O . THR A 1 167 ? -11.355 5.928 5.435 1.00 98.44 167 THR A O 1
ATOM 1302 N N . GLU A 1 168 ? -11.956 7.114 3.631 1.00 96.81 168 GLU A N 1
ATOM 1303 C CA . GLU A 1 168 ? -11.854 8.415 4.310 1.00 96.81 168 GLU A CA 1
ATOM 1304 C C . GLU A 1 168 ? -12.895 8.574 5.436 1.00 96.81 168 GLU A C 1
ATOM 1306 O O . GLU A 1 168 ? -12.636 9.266 6.420 1.00 96.81 168 GLU A O 1
ATOM 1311 N N . GLU A 1 169 ? -14.019 7.859 5.347 1.00 95.62 169 GLU A N 1
ATOM 1312 C CA . GLU A 1 169 ? -15.080 7.793 6.359 1.00 95.62 169 GLU A CA 1
ATOM 1313 C C . GLU A 1 169 ? -14.769 6.809 7.501 1.00 95.62 169 GLU A C 1
ATOM 1315 O O . GLU A 1 169 ? -15.535 6.721 8.459 1.00 95.62 169 GLU A O 1
ATOM 1320 N N . GLY A 1 170 ? -13.663 6.060 7.420 1.00 96.19 170 GLY A N 1
ATOM 1321 C CA . GLY A 1 170 ? -13.239 5.116 8.457 1.00 96.19 170 GLY A CA 1
ATOM 1322 C C . GLY A 1 170 ? -13.833 3.710 8.332 1.00 96.19 170 GLY A C 1
ATOM 1323 O O . GLY A 1 170 ? -13.792 2.945 9.296 1.00 96.19 170 GLY A O 1
ATOM 1324 N N . GLN A 1 171 ? -14.368 3.327 7.168 1.00 97.81 171 GLN A N 1
ATOM 1325 C CA . GLN A 1 171 ? -14.835 1.956 6.941 1.00 97.81 171 GLN A CA 1
ATOM 1326 C C . GLN A 1 171 ? -13.666 1.026 6.604 1.00 97.81 171 GLN A C 1
ATOM 1328 O O . GLN A 1 171 ? -12.877 1.323 5.710 1.00 97.81 171 GLN A O 1
ATOM 1333 N N . LEU A 1 172 ? -13.571 -0.111 7.302 1.00 98.25 172 LEU A N 1
ATOM 1334 C CA . LEU A 1 172 ? -12.534 -1.125 7.095 1.00 98.25 172 LEU A CA 1
ATOM 1335 C C . LEU A 1 172 ? -13.028 -2.241 6.165 1.00 98.25 172 LEU A C 1
ATOM 1337 O O . LEU A 1 172 ? -13.974 -2.958 6.483 1.00 98.25 172 LEU A O 1
ATOM 1341 N N . PHE A 1 173 ? -12.300 -2.460 5.075 1.00 98.69 173 PHE A N 1
ATOM 1342 C CA . PHE A 1 173 ? -12.467 -3.577 4.154 1.00 98.69 173 PHE A CA 1
ATOM 1343 C C . PHE A 1 173 ? -11.187 -4.408 4.097 1.00 98.69 173 PHE A C 1
ATOM 1345 O O . PHE A 1 173 ? -10.079 -3.870 4.133 1.00 98.69 173 PHE A O 1
ATOM 1352 N N . THR A 1 174 ? -11.317 -5.725 3.950 1.00 98.38 174 THR A N 1
ATOM 1353 C CA . THR A 1 174 ? -10.169 -6.620 3.760 1.00 98.38 174 THR A CA 1
ATOM 1354 C C . THR A 1 174 ? -10.441 -7.638 2.660 1.00 98.38 174 THR A C 1
ATOM 1356 O O . THR A 1 174 ? -11.588 -8.029 2.420 1.00 98.38 174 THR A O 1
ATOM 1359 N N . ARG A 1 175 ? -9.388 -8.066 1.954 1.00 98.50 175 ARG A N 1
ATOM 1360 C CA . ARG A 1 175 ? -9.496 -9.076 0.897 1.00 98.50 175 ARG A CA 1
ATOM 1361 C C . ARG A 1 175 ? -8.195 -9.832 0.673 1.00 98.50 175 ARG A C 1
ATOM 1363 O O . ARG A 1 175 ? -7.119 -9.242 0.647 1.00 98.50 175 ARG A O 1
ATOM 1370 N N . GLN A 1 176 ? -8.304 -11.134 0.416 1.00 98.06 176 GLN A N 1
ATOM 1371 C CA . GLN A 1 176 ? -7.190 -11.922 -0.106 1.00 98.06 176 GLN A CA 1
ATOM 1372 C C . GLN A 1 176 ? -6.934 -11.548 -1.573 1.00 98.06 176 GLN A C 1
ATOM 1374 O O . GLN A 1 176 ? -7.818 -11.710 -2.412 1.00 98.06 176 GLN A O 1
ATOM 1379 N N . CYS A 1 177 ? -5.736 -11.042 -1.867 1.00 97.69 177 CYS A N 1
ATOM 1380 C CA . CYS A 1 177 ? -5.350 -10.527 -3.182 1.00 97.69 177 CYS A CA 1
ATOM 1381 C C . CYS A 1 177 ? -4.186 -11.314 -3.809 1.00 97.69 177 CYS A C 1
ATOM 1383 O O . CYS A 1 177 ? -3.571 -10.844 -4.764 1.00 97.69 177 CYS A O 1
ATOM 1385 N N . ALA A 1 178 ? -3.843 -12.490 -3.286 1.00 95.19 178 ALA A N 1
ATOM 1386 C CA . ALA A 1 178 ? -2.858 -13.388 -3.871 1.00 95.19 178 ALA A CA 1
ATOM 1387 C C . ALA A 1 178 ? -3.444 -14.779 -4.123 1.00 95.19 178 ALA A C 1
ATOM 1389 O O . ALA A 1 178 ? -4.234 -15.299 -3.332 1.00 95.19 178 ALA A O 1
ATOM 1390 N N . ASP A 1 179 ? -3.000 -15.405 -5.210 1.00 85.88 179 ASP A N 1
ATOM 1391 C CA . ASP A 1 179 ? -3.322 -16.795 -5.509 1.00 85.88 179 ASP A CA 1
ATOM 1392 C C . ASP A 1 179 ? -2.410 -17.710 -4.663 1.00 85.88 179 ASP A C 1
ATOM 1394 O O . ASP A 1 179 ? -1.187 -17.573 -4.694 1.00 85.88 179 ASP A O 1
ATOM 1398 N N . ASN A 1 180 ? -2.988 -18.654 -3.910 1.00 85.88 180 ASN A N 1
ATOM 1399 C CA . ASN A 1 180 ? -2.269 -19.621 -3.058 1.00 85.88 180 ASN A CA 1
ATOM 1400 C C . ASN A 1 180 ? -1.247 -19.002 -2.071 1.00 85.88 180 ASN A C 1
ATOM 1402 O O . ASN A 1 180 ? -0.066 -19.371 -2.106 1.00 85.88 180 ASN A O 1
ATOM 1406 N N . PRO A 1 181 ? -1.675 -18.101 -1.168 1.00 84.44 181 PRO A N 1
ATOM 1407 C CA . PRO A 1 181 ? -0.797 -17.500 -0.168 1.00 84.44 181 PRO A CA 1
ATOM 1408 C C . PRO A 1 181 ? -0.180 -18.573 0.737 1.00 84.44 181 PRO A C 1
ATOM 1410 O O . PRO A 1 181 ? -0.844 -19.529 1.144 1.00 84.44 181 PRO A O 1
ATOM 1413 N N . ARG A 1 182 ? 1.099 -18.412 1.075 1.00 83.00 182 ARG A N 1
ATOM 1414 C CA . ARG A 1 182 ? 1.818 -19.314 1.980 1.00 83.00 182 ARG A CA 1
ATOM 1415 C C . ARG A 1 182 ? 2.386 -18.498 3.119 1.00 83.00 182 ARG A C 1
ATOM 1417 O O . ARG A 1 182 ? 3.127 -17.559 2.888 1.00 83.00 182 ARG A O 1
ATOM 1424 N N . ALA A 1 183 ? 2.083 -18.859 4.356 1.00 72.50 183 ALA A N 1
ATOM 1425 C CA . ALA A 1 183 ? 2.786 -18.248 5.468 1.00 72.50 183 ALA A CA 1
ATOM 1426 C C . ALA A 1 183 ? 4.233 -18.758 5.490 1.00 72.50 183 ALA A C 1
ATOM 1428 O O . ALA A 1 183 ? 4.475 -19.967 5.507 1.00 72.50 183 ALA A O 1
ATOM 1429 N N . CYS A 1 184 ? 5.203 -17.847 5.532 1.00 60.50 184 CYS A N 1
ATOM 1430 C CA . CYS A 1 184 ? 6.508 -18.160 6.093 1.00 60.50 184 CYS A CA 1
ATOM 1431 C C . CYS A 1 184 ? 6.320 -18.483 7.584 1.00 60.50 184 CYS A C 1
ATOM 1433 O O . CYS A 1 184 ? 6.291 -17.597 8.438 1.00 60.50 184 CYS A O 1
ATOM 1435 N N . GLU A 1 185 ? 6.144 -19.765 7.898 1.00 49.34 185 GLU A N 1
ATOM 1436 C CA . GLU A 1 185 ? 6.125 -20.248 9.274 1.00 49.34 185 GLU A CA 1
ATOM 1437 C C . GLU A 1 185 ? 7.531 -20.119 9.874 1.00 49.34 185 GLU A C 1
ATOM 1439 O O . GLU A 1 185 ? 8.462 -20.831 9.498 1.00 49.34 185 GLU A O 1
ATOM 1444 N N . TYR A 1 186 ? 7.686 -19.204 10.833 1.00 44.16 186 TYR A N 1
ATOM 1445 C CA . TYR A 1 186 ? 8.790 -19.251 11.789 1.00 44.16 186 TYR A CA 1
ATOM 1446 C C . TYR A 1 186 ? 8.469 -20.328 12.828 1.00 44.16 186 TYR A C 1
ATOM 1448 O O . TYR A 1 186 ? 7.904 -20.035 13.878 1.00 44.16 186 TYR A O 1
ATOM 1456 N N . GLY A 1 187 ? 8.774 -21.581 12.497 1.00 36.12 187 GLY A N 1
ATOM 1457 C CA . GLY A 1 187 ? 8.655 -22.721 13.400 1.00 36.12 187 GLY A CA 1
ATOM 1458 C C . GLY A 1 187 ? 10.027 -23.179 13.877 1.00 36.12 187 GLY A C 1
ATOM 1459 O O . GLY A 1 187 ? 10.903 -23.480 13.063 1.00 36.12 187 GLY A O 1
ATOM 1460 N N . HIS A 1 188 ? 10.212 -23.257 15.196 1.00 37.06 188 HIS A N 1
ATOM 1461 C CA . HIS A 1 188 ? 11.175 -24.189 15.775 1.00 37.06 188 HIS A CA 1
ATOM 1462 C C . HIS A 1 188 ? 10.902 -25.574 15.143 1.00 37.06 188 HIS A C 1
ATOM 1464 O O . HIS A 1 188 ? 9.761 -26.017 15.140 1.00 37.06 188 HIS A O 1
ATOM 1470 N N . GLU A 1 189 ? 11.925 -26.220 14.578 1.00 33.31 189 GLU A N 1
ATOM 1471 C CA . GLU A 1 189 ? 11.938 -27.637 14.143 1.00 33.31 189 GLU A CA 1
ATOM 1472 C C . GLU A 1 189 ? 11.525 -28.055 12.716 1.00 33.31 189 GLU A C 1
ATOM 1474 O O . GLU A 1 189 ? 11.632 -29.241 12.413 1.00 33.31 189 GLU A O 1
ATOM 1479 N N . THR A 1 190 ? 11.222 -27.173 11.758 1.00 33.84 190 THR A N 1
ATOM 1480 C CA . THR A 1 190 ? 11.117 -27.629 10.348 1.00 33.84 190 THR A CA 1
ATOM 1481 C C . THR A 1 190 ? 12.162 -26.978 9.455 1.00 33.84 190 THR A C 1
ATOM 1483 O O . THR A 1 190 ? 12.049 -25.805 9.106 1.00 33.84 190 THR A O 1
ATOM 1486 N N . GLY A 1 191 ? 13.181 -27.758 9.077 1.00 35.50 191 GLY A N 1
ATOM 1487 C CA . GLY A 1 191 ? 14.303 -27.381 8.211 1.00 35.50 191 GLY A CA 1
ATOM 1488 C C . GLY A 1 191 ? 13.909 -26.988 6.784 1.00 35.50 191 GLY A C 1
ATOM 1489 O O . GLY A 1 191 ? 14.217 -27.692 5.828 1.00 35.50 191 GLY A O 1
ATOM 1490 N N . ARG A 1 192 ? 13.247 -25.841 6.618 1.00 39.66 192 ARG A N 1
ATOM 1491 C CA . ARG A 1 192 ? 13.102 -25.159 5.327 1.00 39.66 192 ARG A CA 1
ATOM 1492 C C . ARG A 1 192 ? 14.101 -24.005 5.280 1.00 39.66 192 ARG A C 1
ATOM 1494 O O . ARG A 1 192 ? 13.849 -22.928 5.806 1.00 39.66 192 ARG A O 1
ATOM 1501 N N . GLU A 1 193 ? 15.240 -24.247 4.638 1.00 37.56 193 GLU A N 1
ATOM 1502 C CA . GLU A 1 193 ? 16.435 -23.380 4.608 1.00 37.56 193 GLU A CA 1
ATOM 1503 C C . GLU A 1 193 ? 16.273 -22.023 3.886 1.00 37.56 193 GLU A C 1
ATOM 1505 O O . GLU A 1 193 ? 17.226 -21.256 3.805 1.00 37.56 193 GLU A O 1
ATOM 1510 N N . ASN A 1 194 ? 15.081 -21.662 3.401 1.00 39.94 194 ASN A N 1
ATOM 1511 C CA . ASN A 1 194 ? 14.911 -20.522 2.487 1.00 39.94 194 ASN A CA 1
ATOM 1512 C C . ASN A 1 194 ? 14.252 -19.269 3.094 1.00 39.94 194 ASN A C 1
ATOM 1514 O O . ASN A 1 194 ? 13.879 -18.368 2.344 1.00 39.94 194 ASN A O 1
ATOM 1518 N N . CYS A 1 195 ? 14.107 -19.167 4.421 1.00 41.03 195 CYS A N 1
ATOM 1519 C CA . CYS A 1 195 ? 13.578 -17.955 5.063 1.00 41.03 195 CYS A CA 1
ATOM 1520 C C . CYS A 1 195 ? 14.703 -17.142 5.740 1.00 41.03 195 CYS A C 1
ATOM 1522 O O . CYS A 1 195 ? 15.266 -17.604 6.738 1.00 41.03 195 CYS A O 1
ATOM 1524 N N . PRO A 1 196 ? 15.044 -15.931 5.253 1.00 41.47 196 PRO A N 1
ATOM 1525 C CA . PRO A 1 196 ? 15.999 -15.072 5.941 1.00 41.47 196 PRO A CA 1
ATOM 1526 C C . PRO A 1 196 ? 15.460 -14.659 7.320 1.00 41.47 196 PRO A C 1
ATOM 1528 O O . PRO A 1 196 ? 14.346 -14.150 7.424 1.00 41.47 196 PRO A O 1
ATOM 1531 N N . ARG A 1 197 ? 16.276 -14.852 8.369 1.00 36.53 197 ARG A N 1
ATOM 1532 C CA . ARG A 1 197 ? 16.042 -14.387 9.752 1.00 36.53 197 ARG A CA 1
ATOM 1533 C C . ARG A 1 197 ? 15.826 -12.877 9.804 1.00 36.53 197 ARG A C 1
ATOM 1535 O O . ARG A 1 197 ? 16.782 -12.129 9.962 1.00 36.53 197 ARG A O 1
ATOM 1542 N N . MET A 1 198 ? 14.571 -12.436 9.728 1.00 41.28 198 MET A N 1
ATOM 1543 C CA . MET A 1 198 ? 14.162 -11.123 10.228 1.00 41.28 198 MET A CA 1
ATOM 1544 C C . MET A 1 198 ? 13.467 -11.317 11.568 1.00 41.28 198 MET A C 1
ATOM 1546 O O . MET A 1 198 ? 12.452 -12.003 11.663 1.00 41.28 198 MET A O 1
ATOM 1550 N N . GLY A 1 199 ? 14.102 -10.802 12.621 1.00 37.00 199 GLY A N 1
ATOM 1551 C CA . GLY A 1 199 ? 13.722 -11.053 14.001 1.00 37.00 199 GLY A CA 1
ATOM 1552 C C . GLY A 1 199 ? 12.279 -10.652 14.275 1.00 37.00 199 GLY A C 1
ATOM 1553 O O . GLY A 1 199 ? 11.909 -9.494 14.111 1.00 37.00 199 GLY A O 1
ATOM 1554 N N . ARG A 1 200 ? 11.476 -11.596 14.775 1.00 39.66 200 ARG A N 1
ATOM 1555 C CA . ARG A 1 200 ? 10.411 -11.212 15.699 1.00 39.66 200 ARG A CA 1
ATOM 1556 C C . ARG A 1 200 ? 11.108 -10.566 16.895 1.00 39.66 200 ARG A C 1
ATOM 1558 O O . ARG A 1 200 ? 11.930 -11.221 17.534 1.00 39.66 200 ARG A O 1
ATOM 1565 N N . SER A 1 201 ? 10.809 -9.302 17.183 1.00 40.34 201 SER A N 1
ATOM 1566 C CA . SER A 1 201 ? 11.059 -8.751 18.514 1.00 40.34 201 SER A CA 1
ATOM 1567 C C . SER A 1 201 ? 10.312 -9.651 19.503 1.00 40.34 201 SER A C 1
ATOM 1569 O O . SER A 1 201 ? 9.086 -9.747 19.465 1.00 40.34 201 SER A O 1
ATOM 1571 N N . GLY A 1 202 ? 11.061 -10.425 20.289 1.00 38.81 202 GLY A N 1
ATOM 1572 C CA . GLY A 1 202 ? 10.562 -11.486 21.168 1.00 38.81 202 GLY A CA 1
ATOM 1573 C C . GLY A 1 202 ? 9.870 -10.973 22.429 1.00 38.81 202 GLY A C 1
ATOM 1574 O O . GLY A 1 202 ? 10.063 -11.547 23.493 1.00 38.81 202 GLY A O 1
ATOM 1575 N N . TYR A 1 203 ? 9.114 -9.881 22.340 1.00 34.38 203 TYR A N 1
ATOM 1576 C CA . TYR A 1 203 ? 8.392 -9.325 23.477 1.00 34.38 203 TYR A CA 1
ATOM 1577 C C . TYR A 1 203 ? 6.946 -9.018 23.084 1.00 34.38 203 TYR A C 1
ATOM 1579 O O . TYR A 1 203 ? 6.593 -7.894 22.734 1.00 34.38 203 TYR A O 1
ATOM 1587 N N . ARG A 1 204 ? 6.091 -10.043 23.131 1.00 42.88 204 ARG A N 1
ATOM 1588 C CA . ARG A 1 204 ? 4.636 -9.861 23.186 1.00 42.88 204 ARG A CA 1
ATOM 1589 C C . ARG A 1 204 ? 4.232 -9.814 24.657 1.00 42.88 204 ARG A C 1
ATOM 1591 O O . ARG A 1 204 ? 4.615 -10.695 25.425 1.00 42.88 204 ARG A O 1
ATOM 1598 N N . ARG A 1 205 ? 3.444 -8.815 25.077 1.00 41.41 205 ARG A N 1
ATOM 1599 C CA . ARG A 1 205 ? 2.771 -8.884 26.387 1.00 41.41 205 ARG A CA 1
ATOM 1600 C C . ARG A 1 205 ? 1.886 -10.133 26.396 1.00 41.41 205 ARG A C 1
ATOM 1602 O O . ARG A 1 205 ? 0.949 -10.210 25.610 1.00 41.41 205 ARG A O 1
ATOM 1609 N N . GLY A 1 206 ? 2.203 -11.088 27.270 1.00 48.03 206 GLY A N 1
ATOM 1610 C CA . GLY A 1 206 ? 1.478 -12.353 27.416 1.00 48.03 206 GLY A CA 1
ATOM 1611 C C . GLY A 1 206 ? 2.313 -13.606 27.142 1.00 48.03 206 GLY A C 1
ATOM 1612 O O . GLY A 1 206 ? 1.895 -14.682 27.560 1.00 48.03 206 GLY A O 1
ATOM 1613 N N . ASP A 1 207 ? 3.492 -13.484 26.521 1.00 42.59 207 ASP A N 1
ATOM 1614 C CA . ASP A 1 207 ? 4.442 -14.600 26.485 1.00 42.59 207 ASP A CA 1
ATOM 1615 C C . ASP A 1 207 ? 5.100 -14.749 27.874 1.00 42.59 207 ASP A C 1
ATOM 1617 O O . ASP A 1 207 ? 5.516 -13.745 28.465 1.00 42.59 207 ASP A O 1
ATOM 1621 N N . PRO A 1 208 ? 5.178 -15.967 28.442 1.00 35.22 208 PRO A N 1
ATOM 1622 C CA . PRO A 1 208 ? 5.861 -16.186 29.712 1.00 35.22 208 PRO A CA 1
ATOM 1623 C C . PRO A 1 208 ? 7.346 -15.811 29.585 1.00 35.22 208 PRO A C 1
ATOM 1625 O O . PRO A 1 208 ? 8.007 -16.215 28.629 1.00 35.22 208 PRO A O 1
ATOM 1628 N N . ASP A 1 209 ? 7.877 -15.043 30.549 1.00 41.84 209 ASP A N 1
ATOM 1629 C CA . ASP A 1 209 ? 9.309 -14.713 30.602 1.00 41.84 209 ASP A CA 1
ATOM 1630 C C . ASP A 1 209 ? 10.109 -16.027 30.695 1.00 41.84 209 ASP A C 1
ATOM 1632 O O . ASP A 1 209 ? 9.941 -16.765 31.673 1.00 41.84 209 ASP A O 1
ATOM 1636 N N . PRO A 1 210 ? 10.991 -16.342 29.727 1.00 40.47 210 PRO A N 1
ATOM 1637 C CA . PRO A 1 210 ? 11.804 -17.555 29.771 1.00 40.47 210 PRO A CA 1
ATOM 1638 C C . PRO A 1 210 ? 12.759 -17.594 30.976 1.00 40.47 210 PRO A C 1
ATOM 1640 O O . PRO A 1 210 ? 13.324 -18.643 31.267 1.00 40.47 210 PRO A O 1
ATOM 1643 N N . ARG A 1 211 ? 12.928 -16.486 31.713 1.00 42.12 211 ARG A N 1
ATOM 1644 C CA . ARG A 1 211 ? 13.694 -16.434 32.969 1.00 42.12 211 ARG A CA 1
ATOM 1645 C C . ARG A 1 211 ? 12.925 -16.913 34.202 1.00 42.12 211 ARG A C 1
ATOM 1647 O O . ARG A 1 211 ? 13.543 -17.059 35.248 1.00 42.12 211 ARG A O 1
ATOM 1654 N N . ASN A 1 212 ? 11.625 -17.186 34.085 1.00 41.31 212 ASN A N 1
ATOM 1655 C CA . ASN A 1 212 ? 10.806 -17.754 35.165 1.00 41.31 212 ASN A CA 1
ATOM 1656 C C . ASN A 1 212 ? 10.577 -19.271 35.024 1.00 41.31 212 ASN A C 1
ATOM 1658 O O . ASN A 1 212 ? 9.737 -19.833 35.723 1.00 41.31 212 ASN A O 1
ATOM 1662 N N . LEU A 1 213 ? 11.314 -19.938 34.130 1.00 42.72 213 LEU A N 1
ATOM 1663 C CA . LEU A 1 213 ? 11.354 -21.396 34.005 1.00 42.72 213 LEU A CA 1
ATOM 1664 C C . LEU A 1 213 ? 12.719 -21.927 34.463 1.00 42.72 213 LEU A C 1
ATOM 1666 O O . LEU A 1 213 ? 13.482 -22.457 33.657 1.00 42.72 213 LEU A O 1
ATOM 1670 N N . VAL A 1 214 ? 13.026 -21.759 35.752 1.00 39.97 214 VAL A N 1
ATOM 1671 C CA . VAL A 1 214 ? 14.016 -22.556 36.499 1.00 39.97 214 VAL A CA 1
ATOM 1672 C C . VAL A 1 214 ? 13.492 -22.770 37.911 1.00 39.97 214 VAL A C 1
ATOM 1674 O O . VAL A 1 214 ? 13.094 -21.761 38.534 1.00 39.97 214 VAL A O 1
#

InterPro domains:
  IPR017932 Glutamine amidotransferase type 2 domain [PS51278] (1-169)
  IPR029055 Nucleophile aminohydrolases, N-terminal [G3DSA:3.60.20.10] (1-192)
  IPR029055 Nucleophile aminohydrolases, N-terminal [SSF56235] (1-178)

Nearest PDB structures (foldseek):
  1ecf-assembly1_B  TM=9.953E-01  e=1.398E-32  Escherichia coli
  8w7d-assembly1_B  TM=9.962E-01  e=7.178E-32  Escherichia coli K-12
  8w7d-assembly1_C  TM=1.002E+00  e=1.365E-31  Escherichia coli K-12
  1ecb-assembly2_D  TM=9.880E-01  e=1.019E-31  Escherichia coli
  8w7d-assembly1_D  TM=9.891E-01  e=5.234E-31  Escherichia coli K-12

Secondary structure (DSSP, 8-state):
------PPPBTTB-SGGGPSPEEE-SSS-EEEEEEEEETTHHHHHHHHHHHH-----SS-HHHHHHHHHHHHHTT--SSSPPHHHHHHHHHHHHHH--EEEEEEEEETTTEEEEEE-TT--S--EEEEEEEETTEEEEEEESSHHHHHHTTPEEEEEPPTTEEEEEETT--EEEEE-SSS-------TT---TT-------S--BTBPPGGG--

Organism: NCBI:txid310955

Sequence (214 aa):
MGIGHVRYPTAGSSSASEAQPFYVNSPYGITLAHNGNLTNAHELRKKLFEEKRRHINTTSDSEILLNIFASELDNFRHYPLEADNIFAAIAATNRLIRGAYACVAMIIGHGMVAFRDPNGIRPLVLGKRDIDENRTEYMVASESVALDTLGFDFLRDVAPGEAIYITE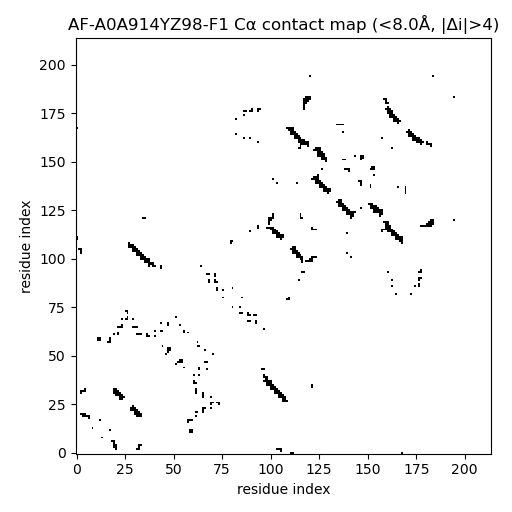EGQLFTRQCADNPRACEYGHETGRENCPRMGRSGYRRGDPDPRNLV

Foldseek 3Di:
DDDDDDDDDDVQRDDPVNHDFDWDPPPQIKTKDKDWDWPCLVVLQVCCCPPVVDHDPGSDSNSSLRSQLRVQLNVDDDPDDDPVSSLQSLLSSLVVTDTWIWMWMAGPQWFIKTWTALQNQQWKFKWWDDPDPQDIDIDMDSDCVVCVVVVTHTDGTQARQKMWGATPSGDIDIDRSYDNRHYPDPDDPDPPPPRPDDDDPPDDVPPPDPVPPD

Solvent-accessible surface area (backbone atoms only — not comparable to full-atom values): 12731 Å² total; per-residue (Å²): 141,88,88,80,61,84,85,75,83,48,95,65,38,86,55,80,92,63,58,55,58,44,74,43,76,64,53,81,26,37,37,36,33,70,50,70,53,55,77,46,43,72,61,52,50,51,47,35,38,75,78,66,68,47,8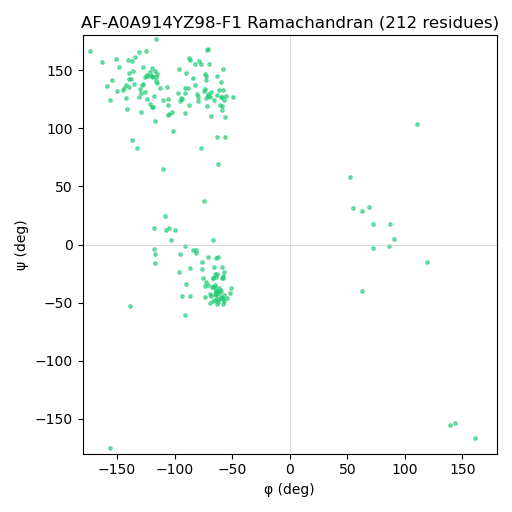4,77,94,67,71,42,52,58,57,49,51,46,50,49,40,33,56,44,52,57,74,57,87,67,80,77,79,51,72,68,54,55,48,50,16,50,25,54,34,55,72,72,58,45,65,35,28,22,37,42,32,40,38,60,97,54,30,41,37,37,38,29,22,37,44,37,73,33,58,40,30,39,25,35,36,76,79,53,100,88,42,52,49,76,50,72,38,65,48,66,66,64,32,57,76,71,68,28,48,80,72,47,69,61,49,37,11,23,33,38,39,34,35,79,88,51,52,81,46,76,45,82,30,44,85,83,50,39,73,64,75,90,53,92,90,65,94,65,91,84,70,82,91,71,80,73,78,92,73,58,95,84,64,79,62,76,85,74,74,121